Protein AF-A0A7C1L258-F1 (afdb_monomer)

Structure (mmCIF, N/CA/C/O backbone):
data_AF-A0A7C1L258-F1
#
_entry.id   AF-A0A7C1L258-F1
#
loop_
_atom_site.group_PDB
_atom_site.id
_atom_site.type_symbol
_atom_site.label_atom_id
_atom_site.label_alt_id
_atom_site.label_comp_id
_atom_site.label_asym_id
_atom_site.label_entity_id
_atom_site.label_seq_id
_atom_site.pdbx_PDB_ins_code
_atom_site.Cartn_x
_atom_site.Cartn_y
_atom_site.Cartn_z
_atom_site.occupancy
_atom_site.B_iso_or_equiv
_atom_site.auth_seq_id
_atom_site.auth_comp_id
_atom_site.auth_asym_id
_atom_site.auth_atom_id
_atom_site.pdbx_PDB_model_num
ATOM 1 N N . MET A 1 1 ? -8.689 -46.787 -20.809 1.00 46.06 1 MET A N 1
ATOM 2 C CA . MET A 1 1 ? -7.549 -46.456 -21.701 1.00 46.06 1 MET A CA 1
ATOM 3 C C . MET A 1 1 ? -7.614 -45.039 -22.292 1.00 46.06 1 MET A C 1
ATOM 5 O O . MET A 1 1 ? -6.594 -44.368 -22.291 1.00 46.06 1 MET A O 1
ATOM 9 N N . LYS A 1 2 ? -8.788 -44.525 -22.704 1.00 38.06 2 LYS A N 1
ATOM 10 C CA . LYS A 1 2 ? -8.941 -43.165 -23.278 1.00 38.06 2 LYS A CA 1
ATOM 11 C C . LYS A 1 2 ? -8.759 -41.986 -22.294 1.00 38.06 2 LYS A C 1
ATOM 13 O O . LYS A 1 2 ? -8.433 -40.892 -22.727 1.00 38.06 2 LYS A O 1
ATOM 18 N N . PHE A 1 3 ? -8.870 -42.212 -20.981 1.00 34.81 3 PHE A N 1
ATOM 19 C CA . PHE A 1 3 ? -8.670 -41.169 -19.955 1.00 34.81 3 PHE A CA 1
ATOM 20 C C . PHE A 1 3 ? -7.189 -40.863 -19.637 1.00 34.81 3 PHE A C 1
ATOM 22 O O . PHE A 1 3 ? -6.871 -39.760 -19.207 1.00 34.81 3 PHE A O 1
ATOM 29 N N . LYS A 1 4 ? -6.267 -41.811 -19.880 1.00 32.50 4 LYS A N 1
ATOM 30 C CA . LYS A 1 4 ? -4.819 -41.610 -19.654 1.00 32.50 4 LYS A CA 1
ATOM 31 C C . LYS A 1 4 ? -4.150 -40.815 -20.782 1.00 32.50 4 LYS A C 1
ATOM 33 O O . LYS A 1 4 ? -3.246 -40.036 -20.507 1.00 32.50 4 LYS A O 1
ATOM 38 N N . LEU A 1 5 ? -4.622 -40.956 -22.025 1.00 39.84 5 LEU A N 1
ATOM 39 C CA . LEU A 1 5 ? -4.104 -40.189 -23.165 1.00 39.84 5 LEU A CA 1
ATOM 40 C C . LEU A 1 5 ? -4.476 -38.699 -23.097 1.00 39.84 5 LEU A C 1
ATOM 42 O O . LEU A 1 5 ? -3.644 -37.876 -23.451 1.00 39.84 5 LEU A O 1
ATOM 46 N N . PHE A 1 6 ? -5.651 -38.348 -22.558 1.00 42.38 6 PHE A N 1
ATOM 47 C CA . PHE A 1 6 ? -6.095 -36.953 -22.406 1.00 42.38 6 PHE A CA 1
ATOM 48 C C . PHE A 1 6 ? -5.214 -36.145 -21.432 1.00 42.38 6 PHE A C 1
ATOM 50 O O . PHE A 1 6 ? -4.878 -34.991 -21.698 1.00 42.38 6 PHE A O 1
ATOM 57 N N . PHE A 1 7 ? -4.763 -36.769 -20.337 1.00 40.34 7 PHE A N 1
ATOM 58 C CA . PHE A 1 7 ? -3.853 -36.134 -19.376 1.00 40.34 7 PHE A CA 1
ATOM 59 C C . PHE A 1 7 ? -2.422 -35.997 -19.904 1.00 40.34 7 PHE A C 1
ATOM 61 O O . PHE A 1 7 ? -1.782 -34.989 -19.623 1.00 40.34 7 PHE A O 1
ATOM 68 N N . ILE A 1 8 ? -1.939 -36.956 -20.702 1.00 46.53 8 ILE A N 1
ATOM 69 C CA . ILE A 1 8 ? -0.610 -36.886 -21.331 1.00 46.53 8 ILE A CA 1
ATOM 70 C C . ILE A 1 8 ? -0.582 -35.804 -22.419 1.00 46.53 8 ILE A C 1
ATOM 72 O O . ILE A 1 8 ? 0.394 -35.069 -22.511 1.00 46.53 8 ILE A O 1
ATOM 76 N N . SER A 1 9 ? -1.667 -35.627 -23.182 1.00 41.34 9 SER A N 1
ATOM 77 C CA . SER A 1 9 ? -1.779 -34.527 -24.146 1.00 41.34 9 SER A CA 1
ATOM 78 C C . SER A 1 9 ? -1.894 -33.155 -23.479 1.00 41.34 9 SER A C 1
ATOM 80 O O . SER A 1 9 ? -1.299 -32.214 -23.981 1.00 41.34 9 SER A O 1
ATOM 82 N N . ILE A 1 10 ? -2.577 -33.026 -22.332 1.00 49.94 10 ILE A N 1
ATOM 83 C CA . ILE A 1 10 ? -2.625 -31.765 -21.565 1.00 49.94 10 ILE A CA 1
ATOM 84 C C . ILE A 1 10 ? -1.262 -31.450 -20.940 1.00 49.94 10 ILE A C 1
ATOM 86 O O . ILE A 1 10 ? -0.841 -30.300 -20.963 1.00 49.94 10 ILE A O 1
ATOM 90 N N . TRP A 1 11 ? -0.547 -32.461 -20.436 1.00 43.47 11 TRP A N 1
ATOM 91 C CA . TRP A 1 11 ? 0.810 -32.291 -19.917 1.00 43.47 11 TRP A CA 1
ATOM 92 C C . TRP A 1 11 ? 1.813 -31.929 -21.008 1.00 43.47 11 TRP A C 1
ATOM 94 O O . TRP A 1 11 ? 2.605 -31.022 -20.799 1.00 43.47 11 TRP A O 1
ATOM 104 N N . LEU A 1 12 ? 1.759 -32.569 -22.180 1.00 45.12 12 LEU A N 1
ATOM 105 C CA . LEU A 1 12 ? 2.610 -32.207 -23.316 1.00 45.12 12 LEU A CA 1
ATOM 106 C C . LEU A 1 12 ? 2.273 -30.810 -23.842 1.00 45.12 12 LEU A C 1
ATOM 108 O O . LEU A 1 12 ? 3.198 -30.059 -24.115 1.00 45.12 12 LEU A O 1
ATOM 112 N N . PHE A 1 13 ? 0.989 -30.428 -23.890 1.00 45.50 13 PHE A N 1
ATOM 113 C CA . PHE A 1 13 ? 0.562 -29.088 -24.304 1.00 45.50 13 PHE A CA 1
ATOM 114 C C . PHE A 1 13 ? 0.980 -28.009 -23.293 1.00 45.50 13 PHE A C 1
ATOM 116 O O . PHE A 1 13 ? 1.455 -26.955 -23.704 1.00 45.50 13 PHE A O 1
ATOM 123 N N . LEU A 1 14 ? 0.885 -28.287 -21.984 1.00 42.69 14 LEU A N 1
ATOM 124 C CA . LEU A 1 14 ? 1.372 -27.414 -20.908 1.00 42.69 14 LEU A CA 1
ATOM 125 C C . LEU A 1 14 ? 2.901 -27.332 -20.882 1.00 42.69 14 LEU A C 1
ATOM 127 O O . LEU A 1 14 ? 3.429 -26.245 -20.696 1.00 42.69 14 LEU A O 1
ATOM 131 N N . TYR A 1 15 ? 3.617 -28.430 -21.132 1.00 40.31 15 TYR A N 1
ATOM 132 C CA . TYR A 1 15 ? 5.080 -28.436 -21.208 1.00 40.31 15 TYR A CA 1
ATOM 133 C C . TYR A 1 15 ? 5.577 -27.655 -22.433 1.00 40.31 15 TYR A C 1
ATOM 135 O O . TYR A 1 15 ? 6.513 -26.867 -22.328 1.00 40.31 15 TYR A O 1
ATOM 143 N N . SER A 1 16 ? 4.889 -27.765 -23.576 1.00 41.19 16 SER A N 1
ATOM 144 C CA . SER A 1 16 ? 5.166 -26.925 -24.746 1.00 41.19 16 SER A CA 1
ATOM 145 C C . SER A 1 16 ? 4.728 -25.464 -24.572 1.00 41.19 16 SER A C 1
ATOM 147 O O . SER A 1 16 ? 5.337 -24.591 -25.178 1.00 41.19 16 SER A O 1
ATOM 149 N N . PHE A 1 17 ? 3.739 -25.159 -23.718 1.00 39.25 17 PHE A N 1
ATOM 150 C CA . PHE A 1 17 ? 3.355 -23.773 -23.398 1.00 39.25 17 PHE A CA 1
ATOM 151 C C . PHE A 1 17 ? 4.316 -23.110 -22.401 1.00 39.25 17 PHE A C 1
ATOM 153 O O . PHE A 1 17 ? 4.669 -21.948 -22.580 1.00 39.25 17 PHE A O 1
ATOM 160 N N . VAL A 1 18 ? 4.792 -23.860 -21.403 1.00 42.44 18 VAL A N 1
ATOM 161 C CA . VAL A 1 18 ? 5.857 -23.435 -20.476 1.00 42.44 18 VAL A CA 1
ATOM 162 C C . VAL A 1 18 ? 7.192 -23.273 -21.217 1.00 42.44 18 VAL A C 1
ATOM 164 O O . VAL A 1 18 ? 7.993 -22.417 -20.871 1.00 42.44 18 VAL A O 1
ATOM 167 N N . SER A 1 19 ? 7.405 -24.022 -22.302 1.00 41.22 19 SER A N 1
ATOM 168 C CA . SER A 1 19 ? 8.556 -23.854 -23.197 1.00 41.22 19 SER A CA 1
ATOM 169 C C . SER A 1 19 ? 8.413 -22.699 -24.203 1.00 41.22 19 SER A C 1
ATOM 171 O O . SER A 1 19 ? 9.428 -22.261 -24.741 1.00 41.22 19 SER A O 1
ATOM 173 N N . ALA A 1 20 ? 7.197 -22.221 -24.500 1.00 41.25 20 ALA A N 1
ATOM 174 C CA . ALA A 1 20 ? 6.961 -21.156 -25.487 1.00 41.25 20 ALA A CA 1
ATOM 175 C C . ALA A 1 20 ? 7.068 -19.741 -24.889 1.00 41.25 20 ALA A C 1
ATOM 177 O O . ALA A 1 20 ? 7.338 -18.782 -25.609 1.00 41.25 20 ALA A O 1
ATOM 178 N N . TYR A 1 21 ? 6.915 -19.622 -23.570 1.00 45.25 21 TYR A N 1
ATOM 179 C CA . TYR A 1 21 ? 7.272 -18.442 -22.792 1.00 45.25 21 TYR A CA 1
ATOM 180 C C . TYR A 1 21 ? 8.246 -18.902 -21.716 1.00 45.25 21 TYR A C 1
ATOM 182 O O . TYR A 1 21 ? 7.823 -19.279 -20.626 1.00 45.25 21 TYR A O 1
ATOM 190 N N . GLY A 1 22 ? 9.539 -18.933 -22.056 1.00 50.50 22 GLY A N 1
ATOM 191 C CA . GLY A 1 22 ? 10.592 -19.214 -21.082 1.00 50.50 22 GLY A CA 1
ATOM 192 C C . GLY A 1 22 ? 10.400 -18.363 -19.827 1.00 50.50 22 GLY A C 1
ATOM 193 O O . GLY A 1 22 ? 9.859 -17.255 -19.907 1.00 50.50 22 GLY A O 1
ATOM 194 N N . GLU A 1 23 ? 10.801 -18.898 -18.671 1.00 61.12 23 GLU A N 1
ATOM 195 C CA . GLU A 1 23 ? 10.845 -18.129 -17.426 1.00 61.12 23 GLU A CA 1
ATOM 196 C C . GLU A 1 23 ? 11.423 -16.741 -17.718 1.00 61.12 23 GLU A C 1
ATOM 198 O O . GLU A 1 23 ? 12.414 -16.617 -18.446 1.00 61.12 23 GLU A O 1
ATOM 203 N N . LEU A 1 24 ? 10.762 -15.687 -17.222 1.00 66.12 24 LEU A N 1
ATOM 204 C CA . LEU A 1 24 ? 11.285 -14.335 -17.388 1.00 66.12 24 LEU A CA 1
ATOM 205 C C . LEU A 1 24 ? 12.737 -14.348 -16.893 1.00 66.12 24 LEU A C 1
ATOM 207 O O . LEU A 1 24 ? 12.957 -14.816 -15.774 1.00 66.12 24 LEU A O 1
ATOM 211 N N . PRO A 1 25 ? 13.711 -13.865 -17.687 1.00 83.94 25 PRO A N 1
ATOM 212 C CA . PRO A 1 25 ? 15.126 -13.918 -17.335 1.00 83.94 25 PRO A CA 1
ATOM 213 C C . PRO A 1 25 ? 15.415 -12.862 -16.264 1.00 83.94 25 PRO A C 1
ATOM 215 O O . PRO A 1 25 ? 16.001 -11.818 -16.536 1.00 83.94 25 PRO A O 1
ATOM 218 N N . ILE A 1 26 ? 14.894 -13.088 -15.060 1.00 89.12 26 ILE A N 1
ATOM 219 C CA . ILE A 1 26 ? 14.994 -12.214 -13.900 1.00 89.12 26 ILE A CA 1
ATOM 220 C C . ILE A 1 26 ? 15.784 -12.977 -12.847 1.00 89.12 26 ILE A C 1
ATOM 222 O O . ILE A 1 26 ? 15.263 -13.876 -12.191 1.00 89.12 26 ILE A O 1
ATOM 226 N N . ASN A 1 27 ? 17.035 -12.577 -12.665 1.00 90.06 27 ASN A N 1
ATOM 227 C CA . ASN A 1 27 ? 17.934 -13.189 -11.692 1.00 90.06 27 ASN A CA 1
ATOM 228 C C . ASN A 1 27 ? 17.839 -12.496 -10.332 1.00 90.06 27 ASN A C 1
ATOM 230 O O . ASN A 1 27 ? 18.025 -13.130 -9.296 1.00 90.06 27 ASN A O 1
ATOM 234 N N . LYS A 1 28 ? 17.542 -11.189 -10.330 1.00 95.62 28 LYS A N 1
ATOM 235 C CA . LYS A 1 28 ? 17.549 -10.363 -9.121 1.00 95.62 28 LYS A CA 1
ATOM 236 C C . LYS A 1 28 ? 16.453 -9.305 -9.115 1.00 95.62 28 LYS A C 1
ATOM 238 O O . LYS A 1 28 ? 15.995 -8.830 -10.155 1.00 95.62 28 LYS A O 1
ATOM 243 N N . ILE A 1 29 ? 16.051 -8.919 -7.912 1.00 98.25 29 ILE A N 1
ATOM 244 C CA . ILE A 1 29 ? 15.054 -7.887 -7.647 1.00 98.25 29 ILE A CA 1
ATOM 245 C C . ILE A 1 29 ? 15.753 -6.655 -7.079 1.00 98.25 29 ILE A C 1
ATOM 247 O O . ILE A 1 29 ? 16.487 -6.741 -6.095 1.00 98.25 29 ILE A O 1
ATOM 251 N N . ILE A 1 30 ? 15.497 -5.492 -7.664 1.00 98.56 30 ILE A N 1
ATOM 252 C CA . ILE A 1 30 ? 16.071 -4.220 -7.234 1.00 98.56 30 ILE A CA 1
ATOM 253 C C . ILE A 1 30 ? 14.945 -3.293 -6.788 1.00 98.56 30 ILE A C 1
ATOM 255 O O . ILE A 1 30 ? 14.150 -2.814 -7.593 1.00 98.56 30 ILE A O 1
ATOM 259 N N . ILE A 1 31 ? 14.893 -3.000 -5.495 1.00 98.50 31 ILE A N 1
ATOM 260 C CA . ILE A 1 31 ? 14.052 -1.926 -4.971 1.00 98.50 31 ILE A CA 1
ATOM 261 C C . ILE A 1 31 ? 14.844 -0.625 -5.093 1.00 98.50 31 ILE A C 1
ATOM 263 O O . ILE A 1 31 ? 15.886 -0.479 -4.458 1.00 98.50 31 ILE A O 1
ATOM 267 N N . TRP A 1 32 ? 14.383 0.307 -5.926 1.00 98.50 32 TRP A N 1
ATOM 268 C CA . TRP A 1 32 ? 15.066 1.579 -6.170 1.00 98.50 32 TRP A CA 1
ATOM 269 C C . TRP A 1 32 ? 14.303 2.745 -5.543 1.00 98.50 32 TRP A C 1
ATOM 271 O O . TRP A 1 32 ? 13.166 3.026 -5.929 1.00 98.50 32 TRP A O 1
ATOM 281 N N . GLY A 1 33 ? 14.928 3.459 -4.610 1.00 96.88 33 GLY A N 1
ATOM 282 C CA . GLY A 1 33 ? 14.413 4.708 -4.057 1.00 96.88 33 GLY A CA 1
ATOM 283 C C . GLY A 1 33 ? 14.580 4.825 -2.545 1.00 96.88 33 GLY A C 1
ATOM 284 O O . GLY A 1 33 ? 15.381 4.127 -1.933 1.00 96.88 33 GLY A O 1
ATOM 285 N N . TYR A 1 34 ? 13.779 5.700 -1.931 1.00 93.56 34 TYR A N 1
ATOM 286 C CA . TYR A 1 34 ? 13.875 6.113 -0.522 1.00 93.56 34 TYR A CA 1
ATOM 287 C C . TYR A 1 34 ? 14.262 4.999 0.454 1.00 93.56 34 TYR A C 1
ATOM 289 O O . TYR A 1 34 ? 13.490 4.056 0.603 1.00 93.56 34 TYR A O 1
ATOM 297 N N . LYS A 1 35 ? 15.378 5.149 1.179 1.00 92.38 35 LYS A N 1
ATOM 298 C CA . LYS A 1 35 ? 15.779 4.258 2.286 1.00 92.38 35 LYS A CA 1
ATOM 299 C C . LYS A 1 35 ? 14.855 4.401 3.485 1.00 92.38 35 LYS A C 1
ATOM 301 O O . LYS A 1 35 ? 14.196 5.432 3.647 1.00 92.38 35 LYS A O 1
ATOM 306 N N . LEU A 1 36 ? 14.811 3.383 4.339 1.00 88.00 36 LEU A N 1
ATOM 307 C CA . LEU A 1 36 ? 13.923 3.353 5.499 1.00 88.00 36 LEU A CA 1
ATOM 308 C C . LEU A 1 36 ? 14.012 4.647 6.333 1.00 88.00 36 LEU A C 1
ATOM 310 O O . LEU A 1 36 ? 15.096 5.157 6.601 1.00 88.00 36 LEU A O 1
ATOM 314 N N . HIS A 1 37 ? 12.852 5.185 6.714 1.00 83.94 37 HIS A N 1
ATOM 315 C CA . HIS A 1 37 ? 12.674 6.440 7.463 1.00 83.94 37 HIS A CA 1
ATOM 316 C C . HIS A 1 37 ? 13.021 7.746 6.728 1.00 83.94 37 HIS A C 1
ATOM 318 O O . HIS A 1 37 ? 12.786 8.816 7.290 1.00 83.94 37 HIS A O 1
ATOM 324 N N . SER A 1 38 ? 13.489 7.701 5.477 1.00 85.00 38 SER A N 1
ATOM 325 C CA . SER A 1 38 ? 13.760 8.919 4.692 1.00 85.00 38 SER A CA 1
ATOM 326 C C . SER A 1 38 ? 12.502 9.550 4.086 1.00 85.00 38 SER A C 1
ATOM 328 O O . SER A 1 38 ? 12.475 10.752 3.842 1.00 85.00 38 SER A O 1
ATOM 330 N N . HIS A 1 39 ? 11.447 8.761 3.855 1.00 86.06 39 HIS A N 1
ATOM 331 C CA . HIS A 1 39 ? 10.178 9.218 3.278 1.00 86.06 39 HIS A CA 1
ATOM 332 C C . HIS A 1 39 ? 9.036 8.233 3.577 1.00 86.06 39 HIS A C 1
ATOM 334 O O . HIS A 1 39 ? 9.277 7.084 3.944 1.00 86.06 39 HIS A O 1
ATOM 340 N N . THR A 1 40 ? 7.774 8.625 3.384 1.00 81.00 40 THR A N 1
ATOM 341 C CA . THR A 1 40 ? 6.614 7.735 3.606 1.00 81.00 40 THR A CA 1
ATOM 342 C C . THR A 1 40 ? 6.614 6.513 2.682 1.00 81.00 40 THR A C 1
ATOM 344 O O . THR A 1 40 ? 6.235 5.425 3.112 1.00 81.00 40 THR A O 1
ATOM 347 N N . HIS A 1 41 ? 7.108 6.661 1.451 1.00 88.06 41 HIS A N 1
ATOM 348 C CA . HIS A 1 41 ? 7.262 5.551 0.505 1.00 88.06 41 HIS A CA 1
ATOM 349 C C . HIS A 1 41 ? 8.380 4.573 0.893 1.00 88.06 41 HIS A C 1
ATOM 351 O O . HIS A 1 41 ? 8.346 3.425 0.459 1.00 88.06 41 HIS A O 1
ATOM 357 N N . SER A 1 42 ? 9.310 4.954 1.779 1.00 89.12 42 SER A N 1
ATOM 358 C CA . SER A 1 42 ? 10.350 4.025 2.249 1.00 89.12 42 SER A CA 1
ATOM 359 C C . SER A 1 42 ? 9.778 2.796 2.961 1.00 89.12 42 SER A C 1
ATOM 361 O O . SER A 1 42 ? 10.321 1.708 2.825 1.00 89.12 42 SER A O 1
ATOM 363 N N . TYR A 1 43 ? 8.635 2.930 3.644 1.00 87.44 43 TYR A N 1
ATOM 364 C CA . TYR A 1 43 ? 7.940 1.799 4.273 1.00 87.44 43 TYR A CA 1
ATOM 365 C C . TYR A 1 43 ? 7.268 0.870 3.252 1.00 87.44 43 TYR A C 1
ATOM 367 O O . TYR A 1 43 ? 6.981 -0.284 3.560 1.00 87.44 43 TYR A O 1
ATOM 375 N N . ILE A 1 44 ? 6.962 1.376 2.054 1.00 90.19 44 ILE A N 1
ATOM 376 C CA . ILE A 1 44 ? 6.437 0.567 0.948 1.00 90.19 44 ILE A CA 1
ATOM 377 C C . ILE A 1 44 ? 7.597 -0.199 0.305 1.00 90.19 44 ILE A C 1
ATOM 379 O O . ILE A 1 44 ? 7.494 -1.407 0.110 1.00 90.19 44 ILE A O 1
ATOM 383 N N . HIS A 1 45 ? 8.720 0.479 0.050 1.00 93.88 45 HIS A N 1
ATOM 384 C CA . HIS A 1 45 ? 9.952 -0.144 -0.442 1.00 93.88 45 HIS A CA 1
ATOM 385 C C . HIS A 1 45 ? 10.478 -1.227 0.504 1.00 93.88 45 HIS A C 1
ATOM 387 O O . HIS A 1 45 ? 10.794 -2.321 0.048 1.00 93.88 45 HIS A O 1
ATOM 393 N N . GLU A 1 46 ? 10.485 -0.970 1.814 1.00 92.81 46 GLU A N 1
ATOM 394 C CA . GLU A 1 46 ? 10.822 -1.974 2.828 1.00 92.81 46 GLU A CA 1
ATOM 395 C C . GLU A 1 46 ? 9.913 -3.203 2.728 1.00 92.81 46 GLU A C 1
ATOM 397 O O . GLU A 1 46 ? 10.397 -4.333 2.755 1.00 92.81 46 GLU A O 1
ATOM 402 N N . GLY A 1 47 ? 8.601 -2.989 2.579 1.00 90.81 47 GLY A N 1
ATOM 403 C CA . GLY A 1 47 ? 7.628 -4.068 2.418 1.00 90.81 47 GLY A CA 1
ATOM 404 C C . GLY A 1 47 ? 7.952 -4.958 1.219 1.00 90.81 47 GLY A C 1
ATOM 405 O O . GLY A 1 47 ? 8.017 -6.178 1.367 1.00 90.81 47 GLY A O 1
ATOM 406 N N . TYR A 1 48 ? 8.232 -4.362 0.056 1.00 93.50 48 TYR A N 1
ATOM 407 C CA . TYR A 1 48 ? 8.655 -5.116 -1.127 1.00 93.50 48 TYR A CA 1
ATOM 408 C C . TYR A 1 48 ? 9.991 -5.830 -0.915 1.00 93.50 48 TYR A C 1
ATOM 410 O O . TYR A 1 48 ? 10.087 -7.022 -1.197 1.00 93.50 48 TYR A O 1
ATOM 418 N N . TYR A 1 49 ? 10.999 -5.141 -0.375 1.00 95.94 49 TYR A N 1
ATOM 419 C CA . TYR A 1 49 ? 12.313 -5.720 -0.093 1.00 95.94 49 TYR A CA 1
ATOM 420 C C . TYR A 1 49 ? 12.198 -6.974 0.785 1.00 95.94 49 TYR A C 1
ATOM 422 O O . TYR A 1 49 ? 12.730 -8.033 0.448 1.00 95.94 49 TYR A O 1
ATOM 430 N N . ARG A 1 50 ? 11.447 -6.880 1.887 1.00 94.06 50 ARG A N 1
ATOM 431 C CA . ARG A 1 50 ? 11.233 -7.993 2.819 1.00 94.06 50 ARG A CA 1
ATOM 432 C C . ARG A 1 50 ? 10.425 -9.122 2.185 1.00 94.06 50 ARG A C 1
ATOM 434 O O . ARG A 1 50 ? 10.767 -10.285 2.389 1.00 94.06 50 ARG A O 1
ATOM 441 N N . ALA A 1 51 ? 9.398 -8.799 1.399 1.00 90.88 51 ALA A N 1
ATOM 442 C CA . ALA A 1 51 ? 8.586 -9.793 0.705 1.00 90.88 51 ALA A CA 1
ATOM 443 C C . ALA A 1 51 ? 9.411 -10.601 -0.309 1.00 90.88 51 ALA A C 1
ATOM 445 O O . ALA A 1 51 ? 9.400 -11.828 -0.253 1.00 90.88 51 ALA A O 1
ATOM 446 N N . PHE A 1 52 ? 10.179 -9.945 -1.183 1.00 94.75 52 PHE A N 1
ATOM 447 C CA . PHE A 1 52 ? 11.001 -10.641 -2.177 1.00 94.75 52 PHE A CA 1
ATOM 448 C C . PHE A 1 52 ? 12.134 -11.455 -1.541 1.00 94.75 52 PHE A C 1
ATOM 450 O O . PHE A 1 52 ? 12.346 -12.601 -1.938 1.00 94.75 52 PHE A O 1
ATOM 457 N N . LYS A 1 53 ? 12.782 -10.937 -0.486 1.00 95.44 53 LYS A N 1
ATOM 458 C CA . LYS A 1 53 ? 13.736 -11.724 0.317 1.00 95.44 53 LYS A CA 1
ATOM 459 C C . LYS A 1 53 ? 13.089 -12.976 0.909 1.00 95.44 53 LYS A C 1
ATOM 461 O O . LYS A 1 53 ? 13.683 -14.047 0.853 1.00 95.44 53 LYS A O 1
ATOM 466 N N . HIS A 1 54 ? 11.882 -12.859 1.463 1.00 92.25 54 HIS A N 1
ATOM 467 C CA . HIS A 1 54 ? 11.168 -13.996 2.049 1.00 92.25 54 HIS A CA 1
ATOM 468 C C . HIS A 1 54 ? 10.771 -15.052 1.010 1.00 92.25 54 HIS A C 1
ATOM 470 O O . HIS A 1 54 ? 10.781 -16.240 1.314 1.00 92.25 54 HIS A O 1
ATOM 476 N N . LEU A 1 55 ? 10.465 -14.625 -0.217 1.00 89.69 55 LEU A N 1
ATOM 477 C CA . LEU A 1 55 ? 10.184 -15.512 -1.347 1.00 89.69 55 LEU A CA 1
ATOM 478 C C . LEU A 1 55 ? 11.444 -16.184 -1.929 1.00 89.69 55 LEU A C 1
ATOM 480 O O . LEU A 1 55 ? 11.324 -16.990 -2.844 1.00 89.69 55 LEU A O 1
ATOM 484 N N . GLY A 1 56 ? 12.636 -15.880 -1.401 1.00 93.81 56 GLY A N 1
ATOM 485 C CA . GLY A 1 56 ? 13.897 -16.502 -1.810 1.00 93.81 56 GLY A CA 1
ATOM 486 C C . GLY A 1 56 ? 14.614 -15.802 -2.965 1.00 93.81 56 GLY A C 1
ATOM 487 O O . GLY A 1 56 ? 15.608 -16.329 -3.455 1.00 93.81 56 GLY A O 1
ATOM 488 N N . TYR A 1 57 ? 14.159 -14.620 -3.391 1.00 94.06 57 TYR A N 1
ATOM 489 C CA . TYR A 1 57 ? 14.819 -13.883 -4.467 1.00 94.06 57 TYR A CA 1
ATOM 490 C C . TYR A 1 57 ? 16.078 -13.161 -3.985 1.00 94.06 57 TYR A C 1
ATOM 492 O O . TYR A 1 57 ? 16.095 -12.511 -2.927 1.00 94.06 57 TYR A O 1
ATOM 500 N N . GLU A 1 58 ? 17.111 -13.165 -4.826 1.00 97.12 58 GLU A N 1
ATOM 501 C CA . GLU A 1 58 ? 18.240 -12.257 -4.677 1.00 97.12 58 GLU A CA 1
ATOM 502 C C . GLU A 1 58 ? 17.733 -10.815 -4.814 1.00 97.12 58 GLU A C 1
ATOM 504 O O . GLU A 1 58 ? 17.307 -10.379 -5.878 1.00 97.12 58 GLU A O 1
ATOM 509 N N . THR A 1 59 ? 17.694 -10.090 -3.697 1.00 98.12 59 THR A N 1
ATOM 510 C CA . THR A 1 59 ? 17.030 -8.784 -3.613 1.00 98.12 59 THR A CA 1
ATOM 511 C C . THR A 1 59 ? 17.972 -7.731 -3.045 1.00 98.12 59 THR A C 1
ATOM 513 O O . THR A 1 59 ? 18.623 -7.969 -2.022 1.00 98.12 59 THR A O 1
ATOM 516 N N . TYR A 1 60 ? 17.985 -6.552 -3.655 1.00 98.44 60 TYR A N 1
ATOM 517 C CA . TYR A 1 60 ? 18.760 -5.394 -3.223 1.00 98.44 60 TYR A CA 1
ATOM 518 C C . TYR A 1 60 ? 17.865 -4.166 -3.072 1.00 98.44 60 TYR A C 1
ATOM 520 O O . TYR A 1 60 ? 16.796 -4.085 -3.676 1.00 98.44 60 TYR A O 1
ATOM 528 N N . TRP A 1 61 ? 18.303 -3.205 -2.259 1.00 98.06 61 TRP A N 1
ATOM 529 C CA . TRP A 1 61 ? 17.613 -1.932 -2.077 1.00 98.06 61 TRP A CA 1
ATOM 530 C C . TRP A 1 61 ? 18.607 -0.790 -2.229 1.00 98.06 61 TRP A C 1
ATOM 532 O O . TRP A 1 61 ? 19.425 -0.564 -1.334 1.00 98.06 61 TRP A O 1
ATOM 542 N N . PHE A 1 62 ? 18.521 -0.076 -3.348 1.00 98.19 62 PHE A N 1
ATOM 543 C CA . PHE A 1 62 ? 19.427 1.009 -3.716 1.00 98.19 62 PHE A CA 1
ATOM 544 C C . PHE A 1 62 ? 18.704 2.353 -3.865 1.00 98.19 62 PHE A C 1
ATOM 546 O O . PHE A 1 62 ? 17.484 2.394 -4.015 1.00 98.19 62 PHE A O 1
ATOM 553 N N . ASP A 1 63 ? 19.451 3.450 -3.813 1.00 96.56 63 ASP A N 1
ATOM 554 C CA . ASP A 1 63 ? 19.031 4.789 -4.219 1.00 96.56 63 ASP A CA 1
ATOM 555 C C . ASP A 1 63 ? 20.153 5.524 -4.979 1.00 96.56 63 ASP A C 1
ATOM 557 O O . ASP A 1 63 ? 21.202 4.954 -5.274 1.00 96.56 63 ASP A O 1
ATOM 561 N N . GLU A 1 64 ? 19.921 6.793 -5.326 1.00 94.94 64 GLU A N 1
ATOM 562 C CA . GLU A 1 64 ? 20.865 7.615 -6.098 1.00 94.94 64 GLU A CA 1
ATOM 563 C C . GLU A 1 64 ? 22.205 7.904 -5.392 1.00 94.94 64 GLU A C 1
ATOM 565 O O . GLU A 1 64 ? 23.136 8.373 -6.042 1.00 94.94 64 GLU A O 1
ATOM 570 N N . ASN A 1 65 ? 22.309 7.652 -4.084 1.00 95.19 65 ASN A N 1
ATOM 571 C CA . ASN A 1 65 ? 23.493 7.948 -3.276 1.00 95.19 65 ASN A CA 1
ATOM 572 C C . ASN A 1 65 ? 24.376 6.716 -3.031 1.00 95.19 65 ASN A C 1
ATOM 574 O O . ASN A 1 65 ? 25.478 6.855 -2.493 1.00 95.19 65 ASN A O 1
ATOM 578 N N . ASP A 1 66 ? 23.913 5.516 -3.389 1.00 95.94 66 ASP A N 1
ATOM 579 C CA . ASP A 1 66 ? 24.725 4.310 -3.273 1.00 95.94 66 ASP A CA 1
ATOM 580 C C . ASP A 1 66 ? 25.871 4.321 -4.300 1.00 95.94 66 ASP A C 1
ATOM 582 O O . ASP A 1 66 ? 25.707 4.699 -5.461 1.00 95.94 66 ASP A O 1
ATOM 586 N N . LYS A 1 67 ? 27.055 3.863 -3.879 1.00 93.88 67 LYS A N 1
ATOM 587 C CA . LYS A 1 67 ? 28.196 3.647 -4.779 1.00 93.88 67 LYS A CA 1
ATOM 588 C C . LYS A 1 67 ? 28.068 2.268 -5.414 1.00 93.88 67 LYS A C 1
ATOM 590 O O . LYS A 1 67 ? 28.249 1.260 -4.736 1.00 93.88 67 LYS A O 1
ATOM 595 N N . LEU A 1 68 ? 27.730 2.244 -6.698 1.00 94.12 68 LEU A N 1
ATOM 596 C CA . LEU A 1 68 ? 27.342 1.033 -7.432 1.00 94.12 68 LEU A CA 1
ATOM 597 C C . LEU A 1 68 ? 28.402 0.589 -8.452 1.00 94.12 68 LEU A C 1
ATOM 599 O O . LEU A 1 68 ? 28.099 -0.184 -9.362 1.00 94.12 68 LEU A O 1
ATOM 603 N N . ASP A 1 69 ? 29.636 1.081 -8.317 1.00 91.12 69 ASP A N 1
ATOM 604 C CA . ASP A 1 69 ? 30.740 0.751 -9.217 1.00 91.12 69 ASP A CA 1
ATOM 605 C C . ASP A 1 69 ? 30.965 -0.768 -9.256 1.00 91.12 69 ASP A C 1
ATOM 607 O O . ASP A 1 69 ? 31.226 -1.408 -8.237 1.00 91.12 69 ASP A O 1
ATOM 611 N N . GLY A 1 70 ? 30.834 -1.354 -10.448 1.00 91.94 70 GLY A N 1
ATOM 612 C CA . GLY A 1 70 ? 31.001 -2.793 -10.669 1.00 91.94 70 GLY A CA 1
ATOM 613 C C . GLY A 1 70 ? 29.792 -3.665 -10.307 1.00 91.94 70 GLY A C 1
ATOM 614 O O . GLY A 1 70 ? 29.871 -4.879 -10.483 1.00 91.94 70 GLY A O 1
ATOM 615 N N . PHE A 1 71 ? 28.672 -3.097 -9.845 1.00 96.69 71 PHE A N 1
ATOM 616 C CA . PHE A 1 71 ? 27.454 -3.881 -9.636 1.00 96.69 71 PHE A CA 1
ATOM 617 C C . PHE A 1 71 ? 26.798 -4.237 -10.978 1.00 96.69 71 PHE A C 1
ATOM 619 O O . PHE A 1 71 ? 26.470 -3.362 -11.783 1.00 96.69 71 PHE A O 1
ATOM 626 N N . ASP A 1 72 ? 26.561 -5.528 -11.211 1.00 96.19 72 ASP A N 1
ATOM 627 C CA . ASP A 1 72 ? 25.885 -5.991 -12.418 1.00 96.19 72 ASP A CA 1
ATOM 628 C C . ASP A 1 72 ? 24.358 -5.929 -12.269 1.00 96.19 72 ASP A C 1
ATOM 630 O O . ASP A 1 72 ? 23.740 -6.737 -11.572 1.00 96.19 72 ASP A O 1
ATOM 634 N N . PHE A 1 73 ? 23.744 -4.983 -12.976 1.00 96.62 73 PHE A N 1
ATOM 635 C CA . PHE A 1 73 ? 22.292 -4.829 -13.056 1.00 96.62 73 PHE A CA 1
ATOM 636 C C . PHE A 1 73 ? 21.627 -5.695 -14.128 1.00 96.62 73 PHE A C 1
ATOM 638 O O . PHE A 1 73 ? 20.416 -5.572 -14.293 1.00 96.62 73 PHE A O 1
ATOM 645 N N . SER A 1 74 ? 22.356 -6.534 -14.868 1.00 95.44 74 SER A N 1
ATOM 646 C CA . SER A 1 74 ? 21.763 -7.380 -15.907 1.00 95.44 74 SER A CA 1
ATOM 647 C C . SER A 1 74 ? 20.613 -8.240 -15.371 1.00 95.44 74 SER A C 1
ATOM 649 O O . SER A 1 74 ? 20.623 -8.653 -14.204 1.00 95.44 74 SER A O 1
ATOM 651 N N . GLN A 1 75 ? 19.603 -8.479 -16.218 1.00 95.38 75 GLN A N 1
ATOM 652 C CA . GLN A 1 75 ? 18.505 -9.413 -15.928 1.00 95.38 75 GLN A CA 1
ATOM 653 C C . GLN A 1 75 ? 17.818 -9.138 -14.579 1.00 95.38 75 GLN A C 1
ATOM 655 O O . GLN A 1 75 ? 17.537 -10.043 -13.793 1.00 95.38 75 GLN A O 1
ATOM 660 N N . SER A 1 76 ? 17.588 -7.859 -14.277 1.00 97.56 76 SER A N 1
ATOM 661 C CA . SER A 1 76 ? 16.982 -7.415 -13.018 1.00 97.56 76 SER A CA 1
ATOM 662 C C . SER A 1 76 ? 15.529 -6.982 -13.202 1.00 97.56 76 SER A C 1
ATOM 664 O O . SER A 1 76 ? 15.173 -6.384 -14.219 1.00 97.56 76 SER A O 1
ATOM 666 N N . LEU A 1 77 ? 14.704 -7.194 -12.175 1.00 98.06 77 LEU A N 1
ATOM 667 C CA . LEU A 1 77 ? 13.406 -6.534 -12.031 1.00 98.06 77 LEU A CA 1
ATOM 668 C C . LEU A 1 77 ? 13.534 -5.354 -11.068 1.00 98.06 77 LEU A C 1
ATOM 670 O O . LEU A 1 77 ? 13.781 -5.543 -9.879 1.00 98.06 77 LEU A O 1
ATOM 674 N N . PHE A 1 78 ? 13.317 -4.143 -11.565 1.00 98.50 78 PHE A N 1
ATOM 675 C CA . PHE A 1 78 ? 13.295 -2.928 -10.763 1.00 98.50 78 PHE A CA 1
ATOM 676 C C . PHE A 1 78 ? 11.888 -2.609 -10.268 1.00 98.50 78 PHE A C 1
ATOM 678 O O . PHE A 1 78 ? 10.917 -2.729 -11.014 1.00 98.50 78 PHE A O 1
ATOM 685 N N . LEU A 1 79 ? 11.785 -2.115 -9.037 1.00 98.12 79 LEU A N 1
ATOM 686 C CA . LEU A 1 79 ? 10.557 -1.556 -8.483 1.00 98.12 79 LEU A CA 1
ATOM 687 C C . LEU A 1 79 ? 10.857 -0.189 -7.862 1.00 98.12 79 LEU A C 1
ATOM 689 O O . LEU A 1 79 ? 11.748 -0.076 -7.021 1.00 98.12 79 LEU A O 1
ATOM 693 N N . THR A 1 80 ? 10.153 0.853 -8.306 1.00 97.81 80 THR A N 1
ATOM 694 C CA . THR A 1 80 ? 10.428 2.241 -7.892 1.00 97.81 80 THR A CA 1
ATOM 695 C C . THR A 1 80 ? 9.176 3.116 -7.895 1.00 97.81 80 THR A C 1
ATOM 697 O O . THR A 1 80 ? 8.121 2.719 -8.398 1.00 97.81 80 THR A O 1
ATOM 700 N N . GLU A 1 81 ? 9.305 4.322 -7.344 1.00 96.06 81 GLU A N 1
ATOM 701 C CA . GLU A 1 81 ? 8.280 5.359 -7.324 1.00 96.06 81 GLU A CA 1
ATOM 702 C C . GLU A 1 81 ? 8.793 6.647 -7.986 1.00 96.06 81 GLU A C 1
ATOM 704 O O . GLU A 1 81 ? 9.972 6.988 -7.889 1.00 96.06 81 GLU A O 1
ATOM 709 N N . GLY A 1 82 ? 7.905 7.355 -8.689 1.00 95.62 82 GLY A N 1
ATOM 710 C CA . GLY A 1 82 ? 8.251 8.483 -9.556 1.00 95.62 82 GLY A CA 1
ATOM 711 C C . GLY A 1 82 ? 8.997 9.645 -8.894 1.00 95.62 82 GLY A C 1
ATOM 712 O O . GLY A 1 82 ? 9.734 10.337 -9.591 1.00 95.62 82 GLY A O 1
ATOM 713 N N . ASN A 1 83 ? 8.867 9.859 -7.581 1.00 94.06 83 ASN A N 1
ATOM 714 C CA . ASN A 1 83 ? 9.580 10.926 -6.872 1.00 94.06 83 ASN A CA 1
ATOM 715 C C . ASN A 1 83 ? 10.993 10.520 -6.414 1.00 94.06 83 ASN A C 1
ATOM 717 O O . ASN A 1 83 ? 11.748 11.376 -5.953 1.00 94.06 83 ASN A O 1
ATOM 721 N N . CYS A 1 84 ? 11.376 9.247 -6.544 1.00 94.81 84 CYS A N 1
ATOM 722 C CA . CYS A 1 84 ? 12.695 8.740 -6.146 1.00 94.81 84 CYS A CA 1
ATOM 723 C C . CYS A 1 84 ? 13.356 7.857 -7.208 1.00 94.81 84 CYS A C 1
ATOM 725 O O . CYS A 1 84 ? 14.147 6.973 -6.886 1.00 94.81 84 CYS A O 1
ATOM 727 N N . ASP A 1 85 ? 13.045 8.097 -8.476 1.00 96.81 85 ASP A N 1
ATOM 728 C CA . ASP A 1 85 ? 13.548 7.301 -9.591 1.00 96.81 85 ASP A CA 1
ATOM 729 C C . ASP A 1 85 ? 14.815 7.892 -10.244 1.00 96.81 85 ASP A C 1
ATOM 731 O O . ASP A 1 85 ? 15.223 7.477 -11.334 1.00 96.81 85 ASP A O 1
ATOM 735 N N . ARG A 1 86 ? 15.438 8.904 -9.624 1.00 96.25 86 ARG A N 1
ATOM 736 C CA . ARG A 1 86 ? 16.680 9.498 -10.133 1.00 96.25 86 ARG A CA 1
ATOM 737 C C . ARG A 1 86 ? 17.821 8.482 -10.038 1.00 96.25 86 ARG A C 1
ATOM 739 O O . ARG A 1 86 ? 17.881 7.698 -9.098 1.00 96.25 86 ARG A O 1
ATOM 746 N N . GLY A 1 87 ? 18.691 8.473 -11.049 1.00 94.81 87 GLY A N 1
ATOM 747 C CA . GLY A 1 87 ? 19.861 7.591 -11.110 1.00 94.81 87 GLY A CA 1
ATOM 748 C C . GLY A 1 87 ? 19.560 6.122 -11.424 1.00 94.81 87 GLY A C 1
ATOM 749 O O . GLY A 1 87 ? 20.502 5.359 -11.604 1.00 94.81 87 GLY A O 1
ATOM 750 N N . ILE A 1 88 ? 18.284 5.723 -11.529 1.00 97.31 88 ILE A N 1
ATOM 751 C CA . ILE A 1 88 ? 17.920 4.334 -11.821 1.00 97.31 88 ILE A CA 1
ATOM 752 C C . ILE A 1 88 ? 18.521 3.878 -13.165 1.00 97.31 88 ILE A C 1
ATOM 754 O O . ILE A 1 88 ? 18.333 4.565 -14.178 1.00 97.31 88 ILE A O 1
ATOM 758 N N . PRO A 1 89 ? 19.220 2.729 -13.218 1.00 96.31 89 PRO A N 1
ATOM 759 C CA . PRO A 1 89 ? 19.720 2.176 -14.469 1.00 96.31 89 PRO A CA 1
ATOM 760 C C . PRO A 1 89 ? 18.567 1.840 -15.416 1.00 96.31 89 PRO A C 1
ATOM 762 O O . PRO A 1 89 ? 17.655 1.103 -15.045 1.00 96.31 89 PRO A O 1
ATOM 765 N N . LEU A 1 90 ? 18.619 2.349 -16.648 1.00 97.38 90 LEU A N 1
ATOM 766 C CA . LEU A 1 90 ? 17.652 2.053 -17.709 1.00 97.38 90 LEU A CA 1
ATOM 767 C C . LEU A 1 90 ? 18.303 1.118 -18.728 1.00 97.38 90 LEU A C 1
ATOM 769 O O . LEU A 1 90 ? 19.104 1.558 -19.551 1.00 97.38 90 LEU A O 1
ATOM 773 N N . ARG A 1 91 ? 17.985 -0.173 -18.650 1.00 96.50 91 ARG A N 1
ATOM 774 C CA . ARG A 1 91 ? 18.600 -1.232 -19.447 1.00 96.50 91 ARG A CA 1
ATOM 775 C C . ARG A 1 91 ? 17.550 -2.029 -20.204 1.00 96.50 91 ARG A C 1
ATOM 777 O O . ARG A 1 91 ? 16.432 -2.222 -19.736 1.00 96.50 91 ARG A O 1
ATOM 784 N N . GLU A 1 92 ? 17.935 -2.504 -21.378 1.00 95.88 92 GLU A N 1
ATOM 785 C CA . GLU A 1 92 ? 17.069 -3.285 -22.261 1.00 95.88 92 GLU A CA 1
ATOM 786 C C . GLU A 1 92 ? 17.007 -4.761 -21.873 1.00 95.88 92 GLU A C 1
ATOM 788 O O . GLU A 1 92 ? 16.130 -5.457 -22.339 1.00 95.88 92 GLU A O 1
ATOM 793 N N . ASP A 1 93 ? 17.880 -5.251 -21.004 1.00 95.31 93 ASP A N 1
ATOM 794 C CA . ASP A 1 93 ? 17.827 -6.614 -20.465 1.00 95.31 93 ASP A CA 1
ATOM 795 C C . ASP A 1 93 ? 17.135 -6.685 -19.093 1.00 95.31 93 ASP A C 1
ATOM 797 O O . ASP A 1 93 ? 17.192 -7.717 -18.431 1.00 95.31 93 ASP A O 1
ATOM 801 N N . CYS A 1 94 ? 16.488 -5.598 -18.658 1.00 97.19 94 CYS A N 1
ATOM 802 C CA . CYS A 1 94 ? 15.817 -5.487 -17.364 1.00 97.19 94 CYS A CA 1
ATOM 803 C C . CYS A 1 94 ? 14.330 -5.172 -17.514 1.00 97.19 94 CYS A C 1
ATOM 805 O O . CYS A 1 94 ? 13.889 -4.629 -18.528 1.00 97.19 94 CYS A O 1
ATOM 807 N N . PHE A 1 95 ? 13.575 -5.452 -16.454 1.00 97.56 95 PHE A N 1
ATOM 808 C CA . PHE A 1 95 ? 12.149 -5.156 -16.338 1.00 97.56 95 PHE A CA 1
ATOM 809 C C . PHE A 1 95 ? 11.887 -4.142 -15.223 1.00 97.56 95 PHE A C 1
ATOM 811 O O . PHE A 1 95 ? 12.656 -4.039 -14.271 1.00 97.56 95 PHE A O 1
ATOM 818 N N . TYR A 1 96 ? 10.786 -3.398 -15.321 1.00 97.94 96 TYR A N 1
ATOM 819 C CA . TYR A 1 96 ? 10.494 -2.266 -14.443 1.00 97.94 96 TYR A CA 1
ATOM 820 C C . TYR A 1 96 ? 9.022 -2.233 -14.031 1.00 97.94 96 TYR A C 1
ATOM 822 O O . TYR A 1 96 ? 8.130 -2.114 -14.872 1.00 97.94 96 TYR A O 1
ATOM 830 N N . VAL A 1 97 ? 8.776 -2.252 -12.725 1.00 97.69 97 VAL A N 1
ATOM 831 C CA . VAL A 1 97 ? 7.484 -1.973 -12.098 1.00 97.69 97 VAL A CA 1
ATOM 832 C C . VAL A 1 97 ? 7.513 -0.542 -11.570 1.00 97.69 97 VAL A C 1
ATOM 834 O O . VAL A 1 97 ? 8.212 -0.224 -10.607 1.00 97.69 97 VAL A O 1
ATOM 837 N N . LEU A 1 98 ? 6.767 0.339 -12.227 1.00 97.69 98 LEU A N 1
ATOM 838 C CA . LEU A 1 98 ? 6.871 1.784 -12.051 1.00 97.69 98 LEU A CA 1
ATOM 839 C C . LEU A 1 98 ? 5.633 2.341 -11.346 1.00 97.69 98 LEU A C 1
ATOM 841 O O . LEU A 1 98 ? 4.553 2.395 -11.938 1.00 97.69 98 LEU A O 1
ATOM 845 N N . HIS A 1 99 ? 5.769 2.779 -10.094 1.00 95.81 99 HIS A N 1
ATOM 846 C CA . HIS A 1 99 ? 4.680 3.425 -9.366 1.00 95.81 99 HIS A CA 1
ATOM 847 C C . HIS A 1 99 ? 4.675 4.938 -9.610 1.00 95.81 99 HIS A C 1
ATOM 849 O O . HIS A 1 99 ? 5.578 5.647 -9.175 1.00 95.81 99 HIS A O 1
ATOM 855 N N . ASN A 1 100 ? 3.650 5.450 -10.299 1.00 92.50 100 ASN A N 1
ATOM 856 C CA . ASN A 1 100 ? 3.499 6.885 -10.594 1.00 92.50 100 ASN A CA 1
ATOM 857 C C . ASN A 1 100 ? 4.727 7.538 -11.269 1.00 92.50 100 ASN A C 1
ATOM 859 O O . ASN A 1 100 ? 4.991 8.726 -11.089 1.00 92.50 100 ASN A O 1
ATOM 863 N N . CYS A 1 101 ? 5.479 6.782 -12.074 1.00 94.75 101 CYS A N 1
ATOM 864 C CA . CYS A 1 101 ? 6.579 7.324 -12.870 1.00 94.75 101 CYS A CA 1
ATOM 865 C C . CYS A 1 101 ? 6.047 7.824 -14.222 1.00 94.75 101 CYS A C 1
ATOM 867 O O . CYS A 1 101 ? 5.746 7.025 -15.107 1.00 94.75 101 CYS A O 1
ATOM 869 N N . PHE A 1 102 ? 5.958 9.145 -14.393 1.00 90.00 102 PHE A N 1
ATOM 870 C CA . PHE A 1 102 ? 5.433 9.780 -15.615 1.00 90.00 102 PHE A CA 1
ATOM 871 C C . PHE A 1 102 ? 6.524 10.356 -16.533 1.00 90.00 102 PHE A C 1
ATOM 873 O O . PHE A 1 102 ? 6.230 11.053 -17.503 1.00 90.00 102 PHE A O 1
ATOM 880 N N . SER A 1 103 ? 7.799 10.108 -16.222 1.00 92.44 103 SER A N 1
ATOM 881 C CA . SER A 1 103 ? 8.921 10.626 -17.006 1.00 92.44 103 SER A CA 1
ATOM 882 C C . SER A 1 103 ? 9.053 9.908 -18.351 1.00 92.44 103 SER A C 1
ATOM 884 O O . SER A 1 103 ? 9.070 8.678 -18.409 1.00 92.44 103 SER A O 1
ATOM 886 N N . LYS A 1 104 ? 9.276 10.680 -19.423 1.00 96.00 104 LYS A N 1
ATOM 887 C CA . LYS A 1 104 ? 9.514 10.165 -20.785 1.00 96.00 104 LYS A CA 1
ATOM 888 C C . LYS A 1 104 ? 10.757 9.276 -20.906 1.00 96.00 104 LYS A C 1
ATOM 890 O O . LYS A 1 104 ? 10.921 8.582 -21.906 1.00 96.00 104 LYS A O 1
ATOM 895 N N . LYS A 1 105 ? 11.637 9.255 -19.893 1.00 97.12 105 LYS A N 1
ATOM 896 C CA . LYS A 1 105 ? 12.841 8.404 -19.881 1.00 97.12 105 LYS A CA 1
ATOM 897 C C . LYS A 1 105 ? 12.519 6.906 -20.013 1.00 97.12 105 LYS A C 1
ATOM 899 O O . LYS A 1 105 ? 13.349 6.154 -20.512 1.00 97.12 105 LYS A O 1
ATOM 904 N N . TYR A 1 106 ? 11.308 6.484 -19.639 1.00 97.62 106 TYR A N 1
ATOM 905 C CA . TYR A 1 106 ? 10.858 5.094 -19.762 1.00 97.62 106 TYR A CA 1
ATOM 906 C C . TYR A 1 106 ? 10.168 4.768 -21.092 1.00 97.62 106 TYR A C 1
ATOM 908 O O . TYR A 1 106 ? 9.904 3.597 -21.350 1.00 97.62 106 TYR A O 1
ATOM 916 N N . ASP A 1 107 ? 9.879 5.745 -21.960 1.00 96.62 107 ASP A N 1
ATOM 917 C CA . ASP A 1 107 ? 9.049 5.543 -23.162 1.00 96.62 107 ASP A CA 1
ATOM 918 C C . ASP A 1 107 ? 9.583 4.426 -24.070 1.00 96.62 107 ASP A C 1
ATOM 920 O O . ASP A 1 107 ? 8.819 3.639 -24.636 1.00 96.62 107 ASP A O 1
ATOM 924 N N . ARG A 1 108 ? 10.913 4.340 -24.208 1.00 97.06 108 ARG A N 1
ATOM 925 C CA . ARG A 1 108 ? 11.567 3.289 -24.995 1.00 97.06 108 ARG A CA 1
ATOM 926 C C . ARG A 1 108 ? 11.334 1.906 -24.384 1.00 97.06 108 ARG A C 1
ATOM 928 O O . ARG A 1 108 ? 10.908 1.004 -25.099 1.00 97.06 108 ARG A O 1
ATOM 935 N N . LEU A 1 109 ? 11.546 1.763 -23.078 1.00 96.81 109 LEU A N 1
ATOM 936 C CA . LEU A 1 109 ? 11.352 0.506 -22.351 1.00 96.81 109 LEU A CA 1
ATOM 937 C C . LEU A 1 109 ? 9.875 0.089 -22.330 1.00 96.81 109 LEU A C 1
ATOM 939 O O . LEU A 1 109 ? 9.561 -1.085 -22.521 1.00 96.81 109 LEU A O 1
ATOM 943 N N . TYR A 1 110 ? 8.947 1.046 -22.229 1.00 95.31 110 TYR A N 1
ATOM 944 C CA . TYR A 1 110 ? 7.525 0.782 -22.440 1.00 95.31 110 TYR A CA 1
ATOM 945 C C . TYR A 1 110 ? 7.263 0.221 -23.833 1.00 95.31 110 TYR A C 1
ATOM 947 O O . TYR A 1 110 ? 6.590 -0.801 -23.929 1.00 95.31 110 TYR A O 1
ATOM 955 N N . ARG A 1 111 ? 7.783 0.824 -24.914 1.00 94.94 111 ARG A N 1
ATOM 956 C CA . ARG A 1 111 ? 7.598 0.295 -26.283 1.00 94.94 111 ARG A CA 1
ATOM 957 C C . ARG A 1 111 ? 8.139 -1.126 -26.441 1.00 94.94 111 ARG A C 1
ATOM 959 O O . ARG A 1 111 ? 7.486 -1.928 -27.097 1.00 94.94 111 ARG A O 1
ATOM 966 N N . MET A 1 112 ? 9.246 -1.444 -25.773 1.00 94.00 112 MET A N 1
ATOM 967 C CA . MET A 1 112 ? 9.845 -2.785 -25.749 1.00 94.00 112 MET A CA 1
ATOM 968 C C . MET A 1 112 ? 9.082 -3.789 -24.871 1.00 94.00 112 MET A C 1
ATOM 970 O O . MET A 1 112 ? 9.340 -4.980 -24.939 1.00 94.00 112 MET A O 1
ATOM 974 N N . GLY A 1 113 ? 8.114 -3.331 -24.070 1.00 93.12 113 GLY A N 1
ATOM 975 C CA . GLY A 1 113 ? 7.343 -4.197 -23.172 1.00 93.12 113 GLY A CA 1
ATOM 976 C C . GLY A 1 113 ? 8.041 -4.493 -21.845 1.00 93.12 113 GLY A C 1
ATOM 977 O O . GLY A 1 113 ? 7.638 -5.413 -21.145 1.00 93.12 113 GLY A O 1
ATOM 978 N N . HIS A 1 114 ? 9.064 -3.716 -21.483 1.00 95.31 114 HIS A N 1
ATOM 979 C CA . HIS A 1 114 ? 9.881 -3.939 -20.284 1.00 95.31 114 HIS A CA 1
ATOM 980 C C . HIS A 1 114 ? 9.400 -3.133 -19.07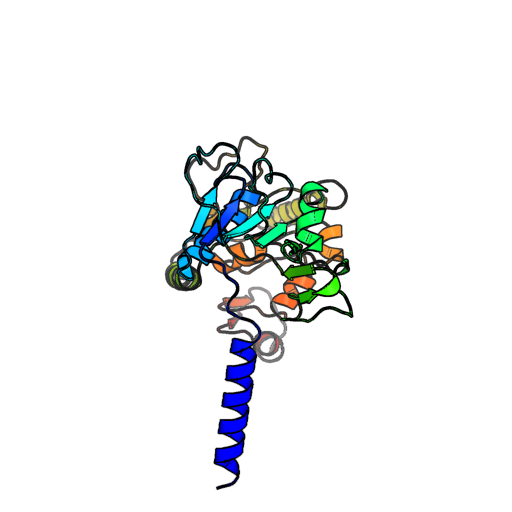5 1.00 95.31 114 HIS A C 1
ATOM 982 O O . HIS A 1 114 ? 9.932 -3.278 -17.979 1.00 95.31 114 HIS A O 1
ATOM 988 N N . CYS A 1 115 ? 8.382 -2.290 -19.248 1.00 96.56 115 CYS A N 1
ATOM 989 C CA . CYS A 1 115 ? 7.779 -1.521 -18.168 1.00 96.56 115 CYS A CA 1
ATOM 990 C C . CYS A 1 115 ? 6.317 -1.910 -17.958 1.00 96.56 115 CYS A C 1
ATOM 992 O O . CYS A 1 115 ? 5.550 -2.043 -18.917 1.00 96.56 115 CYS A O 1
ATOM 994 N N . VAL A 1 116 ? 5.927 -1.980 -16.689 1.00 96.12 116 VAL A N 1
ATOM 995 C CA . VAL A 1 116 ? 4.541 -2.035 -16.238 1.00 96.12 116 VAL A CA 1
ATOM 996 C C . VAL A 1 116 ? 4.305 -0.925 -15.217 1.00 96.12 116 VAL A C 1
ATOM 998 O O . VAL A 1 116 ? 5.100 -0.714 -14.302 1.00 96.12 116 VAL A O 1
ATOM 1001 N N . THR A 1 117 ? 3.212 -0.187 -15.370 1.00 96.88 117 THR A N 1
ATOM 1002 C CA . THR A 1 117 ? 2.782 0.806 -14.388 1.00 96.88 117 THR A CA 1
ATOM 1003 C C . THR A 1 117 ? 2.116 0.094 -13.213 1.00 96.88 117 THR A C 1
ATOM 1005 O O . THR A 1 117 ? 1.147 -0.641 -13.400 1.00 96.88 117 THR A O 1
ATOM 1008 N N . LEU A 1 118 ? 2.589 0.346 -11.995 1.00 95.12 118 LEU A N 1
ATOM 1009 C CA . LEU A 1 118 ? 1.896 -0.039 -10.772 1.00 95.12 118 LEU A CA 1
ATOM 1010 C C . LEU A 1 118 ? 0.989 1.103 -10.318 1.00 95.12 118 LEU A C 1
ATOM 1012 O O . LEU A 1 118 ? 1.451 2.183 -9.943 1.00 95.12 118 LEU A O 1
ATOM 1016 N N . GLN A 1 119 ? -0.307 0.836 -10.298 1.00 93.62 119 GLN A N 1
ATOM 1017 C CA . GLN A 1 119 ? -1.313 1.712 -9.725 1.00 93.62 119 GLN A CA 1
ATOM 1018 C C . GLN A 1 119 ? -1.911 1.084 -8.475 1.00 93.62 119 GLN A C 1
ATOM 1020 O O . GLN A 1 119 ? -1.999 -0.136 -8.337 1.00 93.62 119 GLN A O 1
ATOM 1025 N N . VAL A 1 120 ? -2.349 1.935 -7.558 1.00 92.62 120 VAL A N 1
ATOM 1026 C CA . VAL A 1 120 ? -3.102 1.465 -6.395 1.00 92.62 120 VAL A CA 1
ATOM 1027 C C . VAL 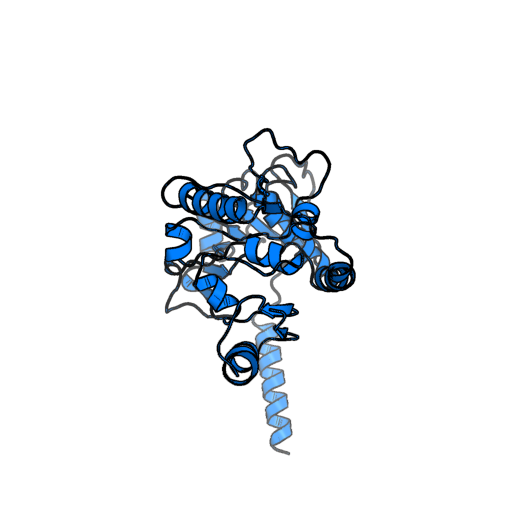A 1 120 ? -4.582 1.485 -6.690 1.00 92.62 120 VAL A C 1
ATOM 1029 O O . VAL A 1 120 ? -5.015 2.190 -7.595 1.00 92.62 120 VAL A O 1
ATOM 1032 N N . TYR A 1 121 ? -5.367 0.690 -5.973 1.00 92.88 121 TYR A N 1
ATOM 1033 C CA . TYR A 1 121 ? -6.787 0.572 -6.281 1.00 92.88 121 TYR A CA 1
ATOM 1034 C C . TYR A 1 121 ? -7.551 1.888 -6.072 1.00 92.88 121 TYR A C 1
ATOM 1036 O O . TYR A 1 121 ? -7.579 2.432 -4.966 1.00 92.88 121 TYR A O 1
ATOM 1044 N N . TRP A 1 122 ? -8.205 2.345 -7.143 1.00 93.00 122 TRP A N 1
ATOM 1045 C CA . TRP A 1 122 ? -9.204 3.415 -7.187 1.00 93.00 122 TRP A CA 1
ATOM 1046 C C . TRP A 1 122 ? -10.341 2.965 -8.115 1.00 93.00 122 TRP A C 1
ATOM 1048 O O . TRP A 1 122 ? -10.108 2.275 -9.108 1.00 93.00 122 TRP A O 1
ATOM 1058 N N . HIS A 1 123 ? -11.582 3.357 -7.830 1.00 92.69 123 HIS A N 1
ATOM 1059 C CA . HIS A 1 123 ? -12.747 3.014 -8.648 1.00 92.69 123 HIS A CA 1
ATOM 1060 C C . HIS A 1 123 ? -12.620 3.503 -10.090 1.00 92.69 123 HIS A C 1
ATOM 1062 O O . HIS A 1 123 ? -12.994 2.769 -11.001 1.00 92.69 123 HIS A O 1
ATOM 1068 N N . CYS A 1 124 ? -12.046 4.690 -10.298 1.00 87.25 124 CYS A N 1
ATOM 1069 C CA . CYS A 1 124 ? -11.827 5.266 -11.624 1.00 87.25 124 CYS A CA 1
ATOM 1070 C C . CYS A 1 124 ? -10.825 4.489 -12.493 1.00 87.25 124 CYS A C 1
ATOM 1072 O O . CYS A 1 124 ? -10.799 4.689 -13.703 1.00 87.25 124 CYS A O 1
ATOM 1074 N N . LEU A 1 125 ? -10.015 3.606 -11.900 1.00 87.50 125 LEU A N 1
ATOM 1075 C CA . LEU A 1 125 ? -9.051 2.781 -12.628 1.00 87.50 125 LEU A CA 1
ATOM 1076 C C . LEU A 1 125 ? -9.642 1.454 -13.100 1.00 87.50 125 LEU A C 1
ATOM 1078 O O . LEU A 1 125 ? -8.971 0.726 -13.830 1.00 87.50 125 LEU A O 1
ATOM 1082 N N . LYS A 1 126 ? -10.872 1.120 -12.685 1.00 82.44 126 LYS A N 1
ATOM 1083 C CA . LYS A 1 126 ? -11.548 -0.074 -13.185 1.00 82.44 126 LYS A CA 1
ATOM 1084 C C . LYS A 1 126 ? -11.709 0.025 -14.688 1.00 82.44 126 LYS A C 1
ATOM 1086 O O . LYS A 1 126 ? -12.212 1.011 -15.218 1.00 82.44 126 LYS A O 1
ATOM 1091 N N . ASP A 1 127 ? -11.303 -1.041 -15.344 1.00 81.00 127 ASP A N 1
ATOM 1092 C CA . ASP A 1 127 ? -11.231 -1.118 -16.784 1.00 81.00 127 ASP A CA 1
ATOM 1093 C C . ASP A 1 127 ? -11.948 -2.385 -17.232 1.00 81.00 127 ASP A C 1
ATOM 1095 O O . ASP A 1 127 ? -11.657 -3.474 -16.742 1.00 81.00 127 ASP A O 1
ATOM 1099 N N . SER A 1 128 ? -12.904 -2.240 -18.146 1.00 85.31 128 SER A N 1
ATOM 1100 C CA . SER A 1 128 ? -13.663 -3.365 -18.691 1.00 85.31 128 SER A CA 1
ATOM 1101 C C . SER A 1 128 ? -12.797 -4.325 -19.507 1.00 85.31 128 SER A C 1
ATOM 1103 O O . SER A 1 128 ? -13.180 -5.477 -19.671 1.00 85.31 128 SER A O 1
ATOM 1105 N N . GLU A 1 129 ? -11.645 -3.867 -20.016 1.00 91.19 129 GLU A N 1
ATOM 1106 C CA . GLU A 1 129 ? -10.665 -4.708 -20.718 1.00 91.19 129 GLU A CA 1
ATOM 1107 C C . GLU A 1 129 ? -9.638 -5.354 -19.762 1.00 91.19 129 GLU A C 1
ATOM 1109 O O . GLU A 1 129 ? -8.741 -6.062 -20.221 1.00 91.19 129 GLU A O 1
ATOM 1114 N N . ALA A 1 130 ? -9.710 -5.103 -18.447 1.00 93.62 130 ALA A N 1
ATOM 1115 C CA . ALA A 1 130 ? -8.756 -5.669 -17.496 1.00 93.62 130 ALA A CA 1
ATOM 1116 C C . ALA A 1 130 ? -9.069 -7.125 -17.133 1.00 93.62 130 ALA A C 1
ATOM 1118 O O . ALA A 1 130 ? -10.217 -7.525 -16.937 1.00 93.62 130 ALA A O 1
ATOM 1119 N N . THR A 1 131 ? -8.007 -7.899 -16.928 1.00 94.75 131 THR A N 1
ATOM 1120 C CA . THR A 1 131 ? -8.087 -9.218 -16.312 1.00 94.75 131 THR A CA 1
ATOM 1121 C C . THR A 1 131 ? -8.074 -9.067 -14.796 1.00 94.75 131 THR A C 1
ATOM 1123 O O . THR A 1 131 ? -7.117 -8.558 -14.208 1.00 94.75 131 THR A O 1
ATOM 1126 N N . HIS A 1 132 ? -9.142 -9.524 -14.149 1.00 92.12 132 HIS A N 1
ATOM 1127 C CA . HIS A 1 132 ? -9.282 -9.491 -12.698 1.00 92.12 132 HIS A CA 1
ATOM 1128 C C . HIS A 1 132 ? -8.616 -10.706 -12.046 1.00 92.12 132 HIS A C 1
ATOM 1130 O O . HIS A 1 132 ? -8.968 -11.844 -12.345 1.00 92.12 132 HIS A O 1
ATOM 1136 N N . ILE A 1 133 ? -7.691 -10.450 -11.119 1.00 90.44 133 ILE A N 1
ATOM 1137 C CA . ILE A 1 133 ? -7.153 -11.466 -10.201 1.00 90.44 133 ILE A CA 1
ATOM 1138 C C . ILE A 1 133 ? -8.152 -11.662 -9.056 1.00 90.44 133 ILE A C 1
ATOM 1140 O O . ILE A 1 133 ? -8.483 -12.782 -8.676 1.00 90.44 133 ILE A O 1
ATOM 1144 N N . ASP A 1 134 ? -8.674 -10.549 -8.537 1.00 90.19 134 ASP A N 1
ATOM 1145 C CA . ASP A 1 134 ? -9.765 -10.509 -7.574 1.00 90.19 134 ASP A CA 1
ATOM 1146 C C . ASP A 1 134 ? -10.617 -9.230 -7.771 1.00 90.19 134 ASP A C 1
ATOM 1148 O O . ASP A 1 134 ? -10.492 -8.505 -8.764 1.00 90.19 134 ASP A O 1
ATOM 1152 N N . LYS A 1 135 ? -11.537 -8.943 -6.839 1.00 90.50 135 LYS A N 1
ATOM 1153 C CA . LYS A 1 135 ? -12.441 -7.778 -6.922 1.00 90.50 135 LYS A CA 1
ATOM 1154 C C . LYS A 1 135 ? -11.704 -6.423 -6.921 1.00 90.50 135 LYS A C 1
ATOM 1156 O O . LYS A 1 135 ? -12.236 -5.448 -7.456 1.00 90.50 135 LYS A O 1
ATOM 1161 N N . PHE A 1 136 ? -10.531 -6.349 -6.300 1.00 92.62 136 PHE A N 1
ATOM 1162 C CA . PHE A 1 136 ? -9.740 -5.138 -6.069 1.00 92.62 136 PHE A CA 1
ATOM 1163 C C . PHE A 1 136 ? -8.328 -5.204 -6.669 1.00 92.62 136 PHE A C 1
ATOM 1165 O O . PHE A 1 136 ? -7.620 -4.200 -6.635 1.00 92.62 136 PHE A O 1
ATOM 1172 N N . SER A 1 137 ? -7.946 -6.341 -7.251 1.00 91.88 137 SER A N 1
ATOM 1173 C CA . SER A 1 137 ? -6.672 -6.532 -7.945 1.00 91.88 137 SER A CA 1
ATOM 1174 C C . SER A 1 137 ? -6.910 -6.961 -9.391 1.00 91.88 137 SER A C 1
ATOM 1176 O O . SER A 1 137 ? -7.598 -7.950 -9.654 1.00 91.88 137 SER A O 1
ATOM 1178 N N . PHE A 1 138 ? -6.349 -6.226 -10.343 1.00 93.81 138 PHE A N 1
ATOM 1179 C CA . PHE A 1 138 ? -6.517 -6.481 -11.772 1.00 93.81 138 PHE A CA 1
ATOM 1180 C C . PHE A 1 138 ? -5.321 -5.962 -12.566 1.00 93.81 138 PHE A C 1
ATOM 1182 O O . PHE A 1 138 ? -4.572 -5.108 -12.099 1.00 93.81 138 PHE A O 1
ATOM 1189 N N . TYR A 1 139 ? -5.144 -6.453 -13.785 1.00 94.06 139 TYR A N 1
ATOM 1190 C CA . TYR A 1 139 ? -4.125 -5.955 -14.700 1.00 94.06 139 TYR A CA 1
ATOM 1191 C C . TYR A 1 139 ? -4.696 -5.773 -16.103 1.00 94.06 139 TYR A C 1
ATOM 1193 O O . TYR A 1 139 ? -5.622 -6.467 -16.512 1.00 94.06 139 TYR A O 1
ATOM 1201 N N . ASN A 1 140 ? -4.123 -4.845 -16.861 1.00 93.31 140 ASN A N 1
ATOM 1202 C CA . ASN A 1 140 ? -4.405 -4.671 -18.278 1.00 93.31 140 ASN A CA 1
ATOM 1203 C C . ASN A 1 140 ? -3.082 -4.738 -19.051 1.00 93.31 140 ASN A C 1
ATOM 1205 O O . ASN A 1 140 ? -2.236 -3.851 -18.926 1.00 93.31 140 ASN A O 1
ATOM 1209 N N . LEU A 1 141 ? -2.916 -5.785 -19.866 1.00 89.81 141 LEU A N 1
ATOM 1210 C CA . LEU A 1 141 ? -1.701 -6.008 -20.658 1.00 89.81 141 LEU A CA 1
ATOM 1211 C C . LEU A 1 141 ? -1.528 -4.971 -21.774 1.00 89.81 141 LEU A C 1
ATOM 1213 O O . LEU A 1 141 ? -0.417 -4.508 -22.016 1.00 89.81 141 LEU A O 1
ATOM 1217 N N . LYS A 1 142 ? -2.623 -4.550 -22.415 1.00 90.25 142 LYS A N 1
ATOM 1218 C CA . LYS A 1 142 ? -2.621 -3.532 -23.477 1.00 90.25 142 LYS A CA 1
ATOM 1219 C C . LYS A 1 142 ? -2.192 -2.168 -22.937 1.00 90.25 142 LYS A C 1
ATOM 1221 O O . LYS A 1 142 ? -1.402 -1.475 -23.571 1.00 90.25 142 LYS A O 1
ATOM 1226 N N . ARG A 1 143 ? -2.664 -1.812 -21.739 1.00 90.62 143 ARG A N 1
ATOM 1227 C CA . ARG A 1 143 ? -2.269 -0.591 -21.014 1.00 90.62 143 ARG A CA 1
ATOM 1228 C C . ARG A 1 143 ? -0.989 -0.757 -20.196 1.00 90.62 143 ARG A C 1
ATOM 1230 O O . ARG A 1 143 ? -0.545 0.214 -19.593 1.00 90.62 143 ARG A O 1
ATOM 1237 N N . LYS A 1 144 ? -0.414 -1.964 -20.140 1.00 93.38 144 LYS A N 1
ATOM 1238 C CA . LYS A 1 144 ? 0.780 -2.295 -19.344 1.00 93.38 144 LYS A CA 1
ATOM 1239 C C . LYS A 1 144 ? 0.649 -1.793 -17.907 1.00 93.38 144 LYS A C 1
ATOM 1241 O O . LYS A 1 144 ? 1.535 -1.121 -17.395 1.00 93.38 144 LYS A O 1
ATOM 1246 N N . THR A 1 145 ? -0.488 -2.066 -17.274 1.00 94.00 145 THR A N 1
ATOM 1247 C CA . THR A 1 145 ? -0.800 -1.579 -15.924 1.00 94.00 145 THR A CA 1
ATOM 1248 C C . THR A 1 145 ? -1.228 -2.732 -15.029 1.00 94.00 145 THR A C 1
ATOM 1250 O O . THR A 1 145 ? -2.033 -3.566 -15.437 1.00 94.00 145 THR A O 1
ATOM 1253 N N . ILE A 1 146 ? -0.730 -2.746 -13.797 1.00 93.94 146 ILE A N 1
ATOM 1254 C CA . ILE A 1 146 ? -1.222 -3.585 -12.704 1.00 93.94 146 ILE A CA 1
ATOM 1255 C C . ILE A 1 146 ? -1.835 -2.656 -11.660 1.00 93.94 146 ILE A C 1
ATOM 1257 O O . ILE A 1 146 ? -1.252 -1.632 -11.307 1.00 93.94 146 ILE A O 1
ATOM 1261 N N . CYS A 1 147 ? -3.015 -3.012 -11.173 1.00 93.81 147 CYS A N 1
ATOM 1262 C CA . CYS A 1 147 ? -3.726 -2.306 -10.125 1.00 93.81 147 CYS A CA 1
ATOM 1263 C C . CYS A 1 147 ? -3.977 -3.251 -8.952 1.00 93.81 147 CYS A C 1
ATOM 1265 O O . CYS A 1 147 ? -4.527 -4.336 -9.134 1.00 93.81 147 CYS A O 1
ATOM 1267 N N . MET A 1 148 ? -3.580 -2.847 -7.749 1.00 92.25 148 MET A N 1
ATOM 1268 C CA . MET A 1 148 ? -3.789 -3.631 -6.529 1.00 92.25 148 MET A CA 1
ATOM 1269 C C . MET A 1 148 ? -3.941 -2.717 -5.309 1.00 92.25 148 MET A C 1
ATOM 1271 O O . MET A 1 148 ? -3.463 -1.579 -5.323 1.00 92.25 148 MET A O 1
ATOM 1275 N N . PRO A 1 149 ? -4.612 -3.152 -4.231 1.00 92.00 149 PRO A N 1
ATOM 1276 C CA . PRO A 1 149 ? -4.536 -2.432 -2.971 1.00 92.00 149 PRO A CA 1
ATOM 1277 C C . PRO A 1 149 ? -3.106 -2.481 -2.418 1.00 92.00 149 PRO A C 1
ATOM 1279 O O . PRO A 1 149 ? -2.296 -3.338 -2.774 1.00 92.00 149 PRO A O 1
ATOM 1282 N N . TRP A 1 150 ? -2.807 -1.580 -1.486 1.00 91.19 150 TRP A N 1
ATOM 1283 C CA . TRP A 1 150 ? -1.623 -1.737 -0.647 1.00 91.19 150 TRP A CA 1
ATOM 1284 C C . TRP A 1 150 ? -1.723 -2.985 0.249 1.00 91.19 150 TRP A C 1
ATOM 1286 O O . TRP A 1 150 ? -2.746 -3.663 0.279 1.00 91.19 150 TRP A O 1
ATOM 1296 N N . ALA A 1 151 ? -0.690 -3.241 1.052 1.00 89.00 151 ALA A N 1
ATOM 1297 C CA . ALA A 1 151 ? -0.659 -4.348 2.004 1.00 89.00 151 ALA A CA 1
ATOM 1298 C C . ALA A 1 151 ? -0.118 -3.918 3.382 1.00 89.00 151 ALA A C 1
ATOM 1300 O O . ALA A 1 151 ? 0.175 -2.740 3.625 1.00 89.00 151 ALA A O 1
ATOM 1301 N N . THR A 1 152 ? -0.024 -4.886 4.297 1.00 90.19 152 THR A N 1
ATOM 1302 C CA . THR A 1 152 ? 0.755 -4.747 5.534 1.00 90.19 152 THR A CA 1
ATOM 1303 C C . THR A 1 152 ? 2.249 -4.935 5.248 1.00 90.19 152 THR A C 1
ATOM 1305 O O . THR A 1 152 ? 2.614 -5.522 4.235 1.00 90.19 152 THR A O 1
ATOM 1308 N N . ASP A 1 153 ? 3.107 -4.434 6.135 1.00 88.81 153 ASP A N 1
ATOM 1309 C CA . ASP A 1 153 ? 4.551 -4.704 6.127 1.00 88.81 153 ASP A CA 1
ATOM 1310 C C . ASP A 1 153 ? 4.931 -6.033 6.795 1.00 88.81 153 ASP A C 1
ATOM 1312 O O . ASP A 1 153 ? 6.088 -6.432 6.710 1.00 88.81 153 ASP A O 1
ATOM 1316 N N . LEU A 1 154 ? 4.002 -6.725 7.460 1.00 88.31 154 LEU A N 1
ATOM 1317 C CA . LEU A 1 154 ? 4.298 -8.020 8.075 1.00 88.31 154 LEU A CA 1
ATOM 1318 C C . LEU A 1 154 ? 4.253 -9.165 7.064 1.00 88.31 154 LEU A C 1
ATOM 1320 O O . LEU A 1 154 ? 3.327 -9.270 6.258 1.00 88.31 154 LEU A O 1
ATOM 1324 N N . LEU A 1 155 ? 5.213 -10.078 7.187 1.00 89.81 155 LEU A N 1
ATOM 1325 C CA . LEU A 1 155 ? 5.183 -11.375 6.525 1.00 89.81 155 LEU A CA 1
ATOM 1326 C C . LEU A 1 155 ? 4.133 -12.285 7.189 1.00 89.81 155 LEU A C 1
ATOM 1328 O O . LEU A 1 155 ? 3.827 -12.108 8.372 1.00 89.81 155 LEU A O 1
ATOM 1332 N N . PRO A 1 156 ? 3.594 -13.298 6.481 1.00 87.75 156 PRO A N 1
ATOM 1333 C CA . PRO A 1 156 ? 2.528 -14.147 7.017 1.00 87.75 156 PRO A CA 1
ATOM 1334 C C . PRO A 1 156 ? 2.840 -14.760 8.393 1.00 87.75 156 PRO A C 1
ATOM 1336 O O . PRO A 1 156 ? 2.022 -14.666 9.308 1.00 87.75 156 PRO A O 1
ATOM 1339 N N . HIS A 1 157 ? 4.048 -15.301 8.576 1.00 90.88 157 HIS A N 1
ATOM 1340 C CA . HIS A 1 157 ? 4.462 -15.916 9.842 1.00 90.88 157 HIS A CA 1
ATOM 1341 C C . HIS A 1 157 ? 4.589 -14.902 10.992 1.00 90.88 157 HIS A C 1
ATOM 1343 O O . HIS A 1 157 ? 4.320 -15.244 12.140 1.00 90.88 157 HIS A O 1
ATOM 1349 N N . GLU A 1 158 ? 4.924 -13.643 10.700 1.00 88.38 158 GLU A N 1
ATOM 1350 C CA . GLU A 1 158 ? 5.004 -12.576 11.706 1.00 88.38 158 GLU A CA 1
ATOM 1351 C C . GLU A 1 158 ? 3.620 -12.132 12.174 1.00 88.38 158 GLU A C 1
ATOM 1353 O O . GLU A 1 158 ? 3.442 -11.756 13.332 1.00 88.38 158 GLU A O 1
ATOM 1358 N N . ILE A 1 159 ? 2.618 -12.189 11.289 1.00 87.88 159 ILE A N 1
ATOM 1359 C CA . ILE A 1 159 ? 1.218 -11.970 11.669 1.00 87.88 159 ILE A CA 1
ATOM 1360 C C . ILE A 1 159 ? 0.779 -13.079 12.629 1.00 87.88 159 ILE A C 1
ATOM 1362 O O . ILE A 1 159 ? 0.137 -12.804 13.645 1.00 87.88 159 ILE A O 1
ATOM 1366 N N . ASP A 1 160 ? 1.131 -14.329 12.330 1.00 88.56 160 ASP A N 1
ATOM 1367 C CA . ASP A 1 160 ? 0.794 -15.469 13.182 1.00 88.56 160 ASP A CA 1
ATOM 1368 C C . ASP A 1 160 ? 1.527 -15.444 14.524 1.00 88.56 160 ASP A C 1
ATOM 1370 O O . ASP A 1 160 ? 0.949 -15.799 15.553 1.00 88.56 160 ASP A O 1
ATOM 1374 N N . GLU A 1 161 ? 2.764 -14.958 14.554 1.00 89.56 161 GLU A N 1
ATOM 1375 C CA . GLU A 1 161 ? 3.481 -14.699 15.796 1.00 89.56 161 GLU A CA 1
ATOM 1376 C C . GLU A 1 161 ? 2.841 -13.555 16.594 1.00 89.56 161 GLU A C 1
ATOM 1378 O O . GLU A 1 161 ? 2.576 -13.708 17.789 1.00 89.56 161 GLU A O 1
ATOM 1383 N N . ALA A 1 162 ? 2.502 -12.440 15.940 1.00 86.69 162 ALA A N 1
ATOM 1384 C CA . ALA A 1 162 ? 1.851 -11.303 16.585 1.00 86.69 162 ALA A CA 1
ATOM 1385 C C . ALA A 1 162 ? 0.526 -11.711 17.250 1.00 86.69 162 ALA A C 1
ATOM 1387 O O . ALA A 1 162 ? 0.273 -11.332 18.397 1.00 86.69 162 ALA A O 1
ATOM 1388 N N . LYS A 1 163 ? -0.277 -12.561 16.589 1.00 87.25 163 LYS A N 1
ATOM 1389 C CA . LYS A 1 163 ? -1.529 -13.116 17.137 1.00 87.25 163 LYS A CA 1
ATOM 1390 C C . LYS A 1 163 ? -1.350 -13.777 18.503 1.00 87.25 163 LYS A C 1
ATOM 1392 O O . LYS A 1 163 ? -2.224 -13.629 19.355 1.00 87.25 163 LYS A O 1
ATOM 1397 N N . LYS A 1 164 ? -0.229 -14.470 18.740 1.00 88.25 164 LYS A N 1
ATOM 1398 C CA . LYS A 1 164 ? 0.058 -15.135 20.028 1.00 88.25 164 LYS A CA 1
ATOM 1399 C C . LYS A 1 164 ? 0.223 -14.133 21.172 1.00 88.25 164 LYS A C 1
ATOM 1401 O O . LYS A 1 164 ? -0.029 -14.466 22.330 1.00 88.25 164 LYS A O 1
ATOM 1406 N N . ASN A 1 165 ? 0.633 -12.907 20.851 1.00 85.56 165 ASN A N 1
ATOM 1407 C CA . ASN A 1 165 ? 0.887 -11.852 21.823 1.00 85.56 165 ASN A CA 1
ATOM 1408 C C . ASN A 1 165 ? -0.314 -10.924 22.031 1.00 85.56 165 ASN A C 1
ATOM 1410 O O . ASN A 1 165 ? -0.415 -10.329 23.100 1.00 85.56 165 ASN A O 1
ATOM 1414 N N . TRP A 1 166 ? -1.256 -10.829 21.083 1.00 84.00 166 TRP A N 1
ATOM 1415 C CA . TRP A 1 166 ? -2.398 -9.909 21.192 1.00 84.00 166 TRP A CA 1
ATOM 1416 C C . TRP A 1 166 ? -3.211 -10.023 22.490 1.00 84.00 166 TRP A C 1
ATOM 1418 O O . TRP A 1 166 ? -3.517 -8.972 23.053 1.00 84.00 166 TRP A O 1
ATOM 1428 N N . PRO A 1 167 ? -3.528 -11.224 23.024 1.00 81.25 167 PRO A N 1
ATOM 1429 C CA . PRO A 1 167 ? -4.268 -11.340 24.284 1.00 81.25 167 PRO A CA 1
ATOM 1430 C C . PRO A 1 167 ? -3.515 -10.785 25.501 1.00 81.25 167 PRO A C 1
ATOM 1432 O O . PRO A 1 167 ? -4.133 -10.480 26.514 1.00 81.25 167 PRO A O 1
ATOM 1435 N N . LYS A 1 168 ? -2.185 -10.665 25.409 1.00 85.94 168 LYS A N 1
ATOM 1436 C CA . LYS A 1 168 ? -1.308 -10.192 26.489 1.00 85.94 168 LYS A CA 1
ATOM 1437 C C . LYS A 1 168 ? -1.099 -8.676 26.453 1.00 85.94 168 LYS A C 1
ATOM 1439 O O . LYS A 1 168 ? -0.514 -8.118 27.377 1.00 85.94 168 LYS A O 1
ATOM 1444 N N . LEU A 1 169 ? -1.523 -8.006 25.380 1.00 87.00 169 LEU A N 1
ATOM 1445 C CA . LEU A 1 169 ? -1.305 -6.575 25.209 1.00 87.00 169 LEU A CA 1
ATOM 1446 C C . LEU A 1 169 ? -2.282 -5.774 26.069 1.00 87.00 169 LEU A C 1
ATOM 1448 O O . LEU A 1 169 ? -3.491 -5.786 25.838 1.00 87.00 169 LEU A O 1
ATOM 1452 N N . GLN A 1 170 ? -1.743 -4.999 27.006 1.00 89.31 170 GLN A N 1
ATOM 1453 C CA . GLN A 1 170 ? -2.532 -4.030 27.753 1.00 89.31 170 GLN A CA 1
ATOM 1454 C C . GLN A 1 170 ? -2.878 -2.837 26.856 1.00 89.31 170 GLN A C 1
ATOM 1456 O O . GLN A 1 170 ? -2.008 -2.050 26.467 1.00 89.31 170 GLN A O 1
ATOM 1461 N N . LYS A 1 171 ? -4.166 -2.701 26.532 1.00 91.38 171 LYS A N 1
ATOM 1462 C CA . LYS A 1 171 ? -4.682 -1.563 25.770 1.00 91.38 171 LYS A CA 1
ATOM 1463 C C . LYS A 1 171 ? -4.749 -0.322 26.655 1.00 91.38 171 LYS A C 1
ATOM 1465 O O . LYS A 1 171 ? -5.236 -0.368 27.779 1.00 91.38 171 LYS A O 1
ATOM 1470 N N . GLN A 1 172 ? -4.270 0.788 26.120 1.00 92.81 172 GLN A N 1
ATOM 1471 C CA . GLN A 1 172 ? -4.312 2.110 26.732 1.00 92.81 172 GLN A CA 1
ATOM 1472 C C . GLN A 1 172 ? -5.465 2.918 26.121 1.00 92.81 172 GLN A C 1
ATOM 1474 O O . GLN A 1 172 ? -5.779 2.689 24.948 1.00 92.81 172 GLN A O 1
ATOM 1479 N N . PRO A 1 173 ? -6.063 3.892 26.836 1.00 93.56 173 PRO A N 1
ATOM 1480 C CA . PRO A 1 173 ? -7.180 4.720 26.357 1.00 93.56 173 PRO A CA 1
ATOM 1481 C C . PRO A 1 173 ? -6.730 5.779 25.331 1.00 93.56 173 PRO A C 1
ATOM 1483 O O . PRO A 1 173 ? -7.065 6.961 25.401 1.00 93.56 173 PRO A O 1
ATOM 1486 N N . TYR A 1 174 ? -5.938 5.345 24.355 1.00 95.06 174 TYR A N 1
ATOM 1487 C CA . TYR A 1 174 ? -5.474 6.127 23.227 1.00 95.06 174 TYR A CA 1
ATOM 1488 C C . TYR A 1 174 ? -6.095 5.616 21.939 1.00 95.06 174 TYR A C 1
ATOM 1490 O O . TYR A 1 174 ? -6.234 4.410 21.720 1.00 95.06 174 TYR A O 1
ATOM 1498 N N . ALA A 1 175 ? -6.374 6.554 21.045 1.00 96.00 175 ALA A N 1
ATOM 1499 C CA . ALA A 1 175 ? -6.627 6.266 19.652 1.00 96.00 175 ALA A CA 1
ATOM 1500 C C . ALA A 1 175 ? -5.473 6.834 18.816 1.00 96.00 175 ALA A C 1
ATOM 1502 O O . ALA A 1 175 ? -5.242 8.041 18.834 1.00 96.00 175 ALA A O 1
ATOM 1503 N N . TYR A 1 176 ? -4.737 5.985 18.096 1.00 94.94 176 TYR A N 1
ATOM 1504 C CA . TYR A 1 176 ? -3.599 6.419 17.280 1.00 94.94 176 TYR A CA 1
ATOM 1505 C C . TYR A 1 176 ? -3.931 6.375 15.791 1.00 94.94 176 TYR A C 1
ATOM 1507 O O . TYR A 1 176 ? -4.226 5.324 15.225 1.00 94.94 176 TYR A O 1
ATOM 1515 N N . PHE A 1 177 ? -3.817 7.523 15.131 1.00 93.75 177 PHE A N 1
ATOM 1516 C CA . PHE A 1 177 ? -3.789 7.625 13.678 1.00 93.75 177 PHE A CA 1
ATOM 1517 C C . PHE A 1 177 ? -2.336 7.797 13.233 1.00 93.75 177 PHE A C 1
ATOM 1519 O O . PHE A 1 177 ? -1.784 8.895 13.295 1.00 93.75 177 PHE A O 1
ATOM 1526 N N . VAL A 1 178 ? -1.712 6.701 12.793 1.00 89.62 178 VAL A N 1
ATOM 1527 C CA . VAL A 1 178 ? -0.338 6.712 12.270 1.00 89.62 178 VAL A CA 1
ATOM 1528 C C . VAL A 1 178 ? -0.355 6.863 10.750 1.00 89.62 178 VAL A C 1
ATOM 1530 O O . VAL A 1 178 ? -0.848 5.980 10.047 1.00 89.62 178 VAL A O 1
ATOM 1533 N N . GLY A 1 179 ? 0.166 7.979 10.245 1.00 84.25 179 GLY A N 1
ATOM 1534 C CA . GLY A 1 179 ? 0.349 8.265 8.824 1.00 84.25 179 GLY A CA 1
ATOM 1535 C C . GLY A 1 179 ? 0.073 9.725 8.461 1.00 84.25 179 GLY A C 1
ATOM 1536 O O . GLY A 1 179 ? -0.320 10.534 9.300 1.00 84.25 179 GLY A O 1
ATOM 1537 N N . SER A 1 180 ? 0.232 10.047 7.177 1.00 81.75 180 SER A N 1
ATOM 1538 C CA . SER A 1 180 ? 0.093 11.413 6.665 1.00 81.75 180 SER A CA 1
ATOM 1539 C C . SER A 1 180 ? -1.324 11.976 6.792 1.00 81.75 180 SER A C 1
ATOM 1541 O O . SER A 1 180 ? -2.308 11.297 6.474 1.00 81.75 180 SER A O 1
ATOM 1543 N N . ARG A 1 181 ? -1.411 13.243 7.214 1.00 82.62 181 ARG A N 1
ATOM 1544 C CA . ARG A 1 181 ? -2.561 14.112 6.950 1.00 82.62 181 ARG A CA 1
ATOM 1545 C C . ARG A 1 181 ? -2.464 14.569 5.503 1.00 82.62 181 ARG A C 1
ATOM 1547 O O . ARG A 1 181 ? -1.389 14.941 5.043 1.00 82.62 181 ARG A O 1
ATOM 1554 N N . HIS A 1 182 ? -3.585 14.528 4.809 1.00 80.44 182 HIS A N 1
ATOM 1555 C CA . HIS A 1 182 ? -3.706 15.058 3.459 1.00 80.44 182 HIS A CA 1
ATOM 1556 C C . HIS A 1 182 ? -4.499 16.361 3.528 1.00 80.44 182 HIS A C 1
ATOM 1558 O O . HIS A 1 182 ? -5.384 16.472 4.378 1.00 80.44 182 HIS A O 1
ATOM 1564 N N . GLY A 1 183 ? -4.155 17.312 2.660 1.00 81.81 183 GLY A N 1
ATOM 1565 C CA . GLY A 1 183 ? -4.934 18.519 2.380 1.00 81.81 183 GLY A CA 1
ATOM 1566 C C . GLY A 1 183 ? -5.512 18.489 0.959 1.00 81.81 183 GLY A C 1
ATOM 1567 O O . GLY A 1 183 ? -5.412 17.477 0.256 1.00 81.81 183 GLY A O 1
ATOM 1568 N N . GLY A 1 184 ? -6.099 19.606 0.524 1.00 86.38 184 GLY A N 1
ATOM 1569 C CA . GLY A 1 184 ? -6.685 19.744 -0.814 1.00 86.38 184 GLY A CA 1
ATOM 1570 C C . GLY A 1 184 ? -7.876 18.807 -1.036 1.00 86.38 184 GLY A C 1
ATOM 1571 O O . GLY A 1 184 ? -8.666 18.565 -0.129 1.00 86.38 184 GLY A O 1
ATOM 1572 N N . VAL A 1 185 ? -7.994 18.233 -2.236 1.00 80.88 185 VAL A N 1
ATOM 1573 C CA . VAL A 1 185 ? -9.105 17.321 -2.590 1.00 80.88 185 VAL A CA 1
ATOM 1574 C C . VAL A 1 185 ? -9.171 16.067 -1.710 1.00 80.88 185 VAL A C 1
ATOM 1576 O O . VAL A 1 185 ? -10.232 15.466 -1.559 1.00 80.88 185 VAL A O 1
ATOM 1579 N N . ASN A 1 186 ? -8.049 15.683 -1.099 1.00 83.88 186 ASN A N 1
ATOM 1580 C CA . ASN A 1 186 ? -7.945 14.534 -0.206 1.00 83.88 186 ASN A CA 1
ATOM 1581 C C . ASN A 1 186 ? -7.969 14.945 1.272 1.00 83.88 186 ASN A C 1
ATOM 1583 O O . ASN A 1 186 ? -7.522 14.160 2.105 1.00 83.88 186 ASN A O 1
ATOM 1587 N N . ASP A 1 187 ? -8.455 16.147 1.608 1.00 89.69 187 ASP A N 1
ATOM 1588 C CA . ASP A 1 187 ? -8.386 16.671 2.971 1.00 89.69 187 ASP A CA 1
ATOM 1589 C C . ASP A 1 187 ? -8.967 15.709 4.017 1.00 89.69 187 ASP A C 1
ATOM 1591 O O . ASP A 1 187 ? -10.040 15.122 3.870 1.00 89.69 187 ASP A O 1
ATOM 1595 N N . THR A 1 188 ? -8.206 15.552 5.094 1.00 90.19 188 THR A N 1
ATOM 1596 C CA . THR A 1 188 ? -8.486 14.651 6.214 1.00 90.19 188 THR A CA 1
ATOM 1597 C C . THR A 1 188 ? -8.842 15.403 7.495 1.00 90.19 188 THR A C 1
ATOM 1599 O O . THR A 1 188 ? -9.220 14.757 8.470 1.00 90.19 188 THR A O 1
ATOM 1602 N N . ALA A 1 189 ? -8.740 16.738 7.538 1.00 89.94 189 ALA A N 1
ATOM 1603 C CA . ALA A 1 189 ? -8.963 17.513 8.758 1.00 89.94 189 ALA A CA 1
ATOM 1604 C C . ALA A 1 189 ? -10.359 17.273 9.352 1.00 89.94 189 ALA A C 1
ATOM 1606 O O . ALA A 1 189 ? -10.460 16.802 10.484 1.00 89.94 189 ALA A O 1
ATOM 1607 N N . GLY A 1 190 ? -11.421 17.459 8.561 1.00 91.81 190 GLY A N 1
ATOM 1608 C CA . GLY A 1 190 ? -12.798 17.334 9.055 1.00 91.81 190 GLY A CA 1
ATOM 1609 C C . GLY A 1 190 ? -13.137 15.959 9.649 1.00 91.81 190 GLY A C 1
ATOM 1610 O O . GLY A 1 190 ? -13.782 15.871 10.699 1.00 91.81 190 GLY A O 1
ATOM 1611 N N . VAL A 1 191 ? -12.665 14.869 9.027 1.00 94.00 191 VAL A N 1
ATOM 1612 C CA . VAL A 1 191 ? -12.902 13.509 9.547 1.00 94.00 191 VAL A CA 1
ATOM 1613 C C . VAL A 1 191 ? -12.076 13.229 10.804 1.00 94.00 191 VAL A C 1
ATOM 1615 O O . VAL A 1 191 ? -12.581 12.617 11.745 1.00 94.00 191 VAL A O 1
ATOM 1618 N N . LEU A 1 192 ? -10.830 13.711 10.862 1.00 94.19 192 LEU A N 1
ATOM 1619 C CA . LEU A 1 192 ? -9.973 13.555 12.038 1.00 94.19 192 LEU A CA 1
ATOM 1620 C C . LEU A 1 192 ? -10.488 14.368 13.228 1.00 94.19 192 LEU A C 1
ATOM 1622 O O . LEU A 1 192 ? -10.403 13.895 14.358 1.00 94.19 192 LEU A O 1
ATOM 1626 N N . ASP A 1 193 ? -11.043 15.555 12.992 1.00 94.50 193 ASP A N 1
ATOM 1627 C CA . ASP A 1 193 ? -11.598 16.413 14.039 1.00 94.50 193 ASP A CA 1
ATOM 1628 C C . ASP A 1 193 ? -12.907 15.847 14.594 1.00 94.50 193 ASP A C 1
ATOM 1630 O O . ASP A 1 193 ? -13.099 15.796 15.810 1.00 94.50 193 ASP A O 1
ATOM 1634 N N . SER A 1 194 ? -13.765 15.318 13.719 1.00 94.44 194 SER A N 1
ATOM 1635 C CA . SER A 1 194 ? -14.981 14.611 14.134 1.00 94.44 194 SER A CA 1
ATOM 1636 C C . SER A 1 194 ? -14.655 13.371 14.966 1.00 94.44 194 SER A C 1
ATOM 1638 O O . SER A 1 194 ? -15.250 13.165 16.022 1.00 94.44 194 SER A O 1
ATOM 1640 N N . PHE A 1 195 ? -13.656 12.588 14.546 1.00 95.38 195 PHE A N 1
ATOM 1641 C CA . PHE A 1 195 ? -13.195 11.432 15.309 1.00 95.38 195 PHE A CA 1
ATOM 1642 C C . PHE A 1 195 ? -12.549 11.836 16.644 1.00 95.38 195 PHE A C 1
ATOM 1644 O O . PHE A 1 195 ? -12.809 11.204 17.663 1.00 95.38 195 PHE A O 1
ATOM 1651 N N . ARG A 1 196 ? -11.766 12.925 16.676 1.00 95.69 196 ARG A N 1
ATOM 1652 C CA . ARG A 1 196 ? -11.181 13.465 17.915 1.00 95.69 196 ARG A CA 1
ATOM 1653 C C . ARG A 1 196 ? -12.248 13.811 18.945 1.00 95.69 196 ARG A C 1
ATOM 1655 O O . ARG A 1 196 ? -12.082 13.460 20.108 1.00 95.69 196 ARG A O 1
ATOM 1662 N N . ARG A 1 197 ? -13.314 14.493 18.519 1.00 95.56 197 ARG A N 1
ATOM 1663 C CA . ARG A 1 197 ? -14.443 14.859 19.381 1.00 95.56 197 ARG A CA 1
ATOM 1664 C C . ARG A 1 197 ? -15.126 13.618 19.954 1.00 95.56 197 ARG A C 1
ATOM 1666 O O . ARG A 1 197 ? -15.211 13.511 21.170 1.00 95.56 197 ARG A O 1
ATOM 1673 N N . ALA A 1 198 ? -15.463 12.643 19.107 1.00 94.00 198 ALA A N 1
ATOM 1674 C CA . ALA A 1 198 ? -16.053 11.380 19.554 1.00 94.00 198 ALA A CA 1
ATOM 1675 C C . ALA A 1 198 ? -15.148 10.630 20.553 1.00 94.00 198 ALA A C 1
ATOM 1677 O O . ALA A 1 198 ? -15.625 10.104 21.555 1.00 94.00 198 ALA A O 1
ATOM 1678 N N . CYS A 1 199 ? -13.829 10.609 20.329 1.00 93.69 199 CYS A N 1
ATOM 1679 C CA . CYS A 1 199 ? -12.885 10.052 21.297 1.00 93.69 199 CYS A CA 1
ATOM 1680 C C . CYS A 1 199 ? -12.888 10.831 22.623 1.00 93.69 199 CYS A C 1
ATOM 1682 O O . CYS A 1 199 ? -12.950 10.214 23.683 1.00 93.69 199 CYS A O 1
ATOM 1684 N N . SER A 1 200 ? -12.863 12.166 22.571 1.00 94.50 200 SER A N 1
ATOM 1685 C CA . SER A 1 200 ? -12.844 13.027 23.760 1.00 94.50 200 SER A CA 1
ATOM 1686 C C . SER A 1 200 ? -14.090 12.855 24.629 1.00 94.50 200 SER A C 1
ATOM 1688 O O . SER A 1 200 ? -13.967 12.776 25.847 1.00 94.50 200 SER A O 1
ATOM 1690 N N . GLU A 1 201 ? -15.269 12.754 24.014 1.00 94.06 201 GLU A N 1
ATOM 1691 C CA . GLU A 1 201 ? -16.552 12.507 24.694 1.00 94.06 201 GLU A CA 1
ATOM 1692 C C . GLU A 1 201 ? -16.581 11.158 25.432 1.00 94.06 201 GLU A C 1
ATOM 1694 O O . GLU A 1 201 ? -17.362 10.975 26.358 1.00 94.06 201 GLU A O 1
ATOM 1699 N N . ASN A 1 202 ? -15.698 10.227 25.057 1.00 93.38 202 ASN A N 1
ATOM 1700 C CA . ASN A 1 202 ? -15.594 8.888 25.634 1.00 93.38 202 ASN A CA 1
ATOM 1701 C C . ASN A 1 202 ? -14.306 8.689 26.456 1.00 93.38 202 ASN A C 1
ATOM 1703 O O . ASN A 1 202 ? -13.912 7.556 26.725 1.00 93.38 202 ASN A O 1
ATOM 1707 N N . GLY A 1 203 ? -13.606 9.769 26.828 1.00 93.94 203 GLY A N 1
ATOM 1708 C CA . GLY A 1 203 ? -12.381 9.685 27.633 1.00 93.94 203 GLY A CA 1
ATOM 1709 C C . GLY A 1 203 ? -11.187 9.035 26.917 1.00 93.94 203 GLY A C 1
ATOM 1710 O O . GLY A 1 203 ? -10.245 8.585 27.567 1.00 93.94 203 GLY A O 1
ATOM 1711 N N . ILE A 1 204 ? -11.200 8.982 25.582 1.00 94.88 204 ILE A N 1
ATOM 1712 C CA . ILE A 1 204 ? -10.126 8.420 24.755 1.00 94.88 204 ILE A CA 1
ATOM 1713 C C . ILE A 1 204 ? -9.291 9.568 24.180 1.00 94.88 204 ILE A C 1
ATOM 1715 O O . ILE A 1 204 ? -9.798 10.440 23.473 1.00 94.88 204 ILE A O 1
ATOM 1719 N N . LYS A 1 205 ? -7.974 9.568 24.408 1.00 96.62 205 LYS A N 1
ATOM 1720 C CA . LYS A 1 205 ? -7.088 10.592 23.831 1.00 96.62 205 LYS A CA 1
ATOM 1721 C C . LYS A 1 205 ? -6.694 10.214 22.400 1.00 96.62 205 LYS A C 1
ATOM 1723 O O . LYS A 1 205 ? -5.987 9.232 22.175 1.00 96.62 205 LYS A O 1
ATOM 1728 N N . PHE A 1 206 ? -7.118 11.022 21.427 1.00 95.44 206 PHE A N 1
ATOM 1729 C CA . PHE A 1 206 ? -6.780 10.824 20.015 1.00 95.44 206 PHE A CA 1
ATOM 1730 C C . PHE A 1 206 ? -5.472 11.525 19.623 1.00 95.44 206 PHE A C 1
ATOM 1732 O O . PHE A 1 206 ? -5.325 12.736 19.798 1.00 95.44 206 PHE A O 1
ATOM 1739 N N . ILE A 1 207 ? -4.530 10.766 19.058 1.00 92.75 207 ILE A N 1
ATOM 1740 C CA . ILE A 1 207 ? -3.187 11.219 18.685 1.00 92.75 207 ILE A CA 1
ATOM 1741 C C . ILE A 1 207 ? -2.941 10.916 17.205 1.00 92.75 207 IL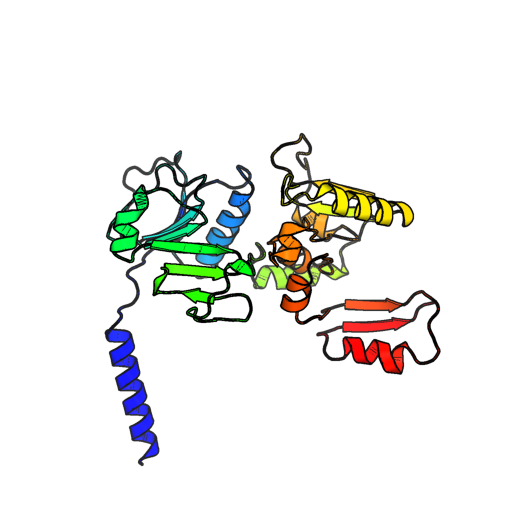E A C 1
ATOM 1743 O O . ILE A 1 207 ? -3.095 9.786 16.744 1.00 92.75 207 ILE A O 1
ATOM 1747 N N . VAL A 1 208 ? -2.511 11.936 16.465 1.00 89.75 208 VAL A N 1
ATOM 1748 C CA . VAL A 1 208 ? -2.065 11.820 15.072 1.00 89.75 208 VAL A CA 1
ATOM 1749 C C . VAL A 1 208 ? -0.539 11.863 15.058 1.00 89.75 208 VAL A C 1
ATOM 1751 O O . VAL A 1 208 ? 0.049 12.780 15.624 1.00 89.75 208 VAL A O 1
ATOM 1754 N N . THR A 1 209 ? 0.105 10.877 14.436 1.00 85.38 209 THR A N 1
ATOM 1755 C CA . THR A 1 209 ? 1.572 10.794 14.334 1.00 85.38 209 THR A CA 1
ATOM 1756 C C . THR A 1 209 ? 2.004 10.137 13.019 1.00 85.38 209 THR A C 1
ATOM 1758 O O . THR A 1 209 ? 1.158 9.747 12.217 1.00 85.38 209 THR A O 1
ATOM 1761 N N . GLY A 1 210 ? 3.309 10.024 12.767 1.00 72.44 210 GLY A N 1
ATOM 1762 C CA . GLY A 1 210 ? 3.854 9.494 11.512 1.00 72.44 210 GLY A CA 1
ATOM 1763 C C . GLY A 1 210 ? 3.801 10.487 10.344 1.00 72.44 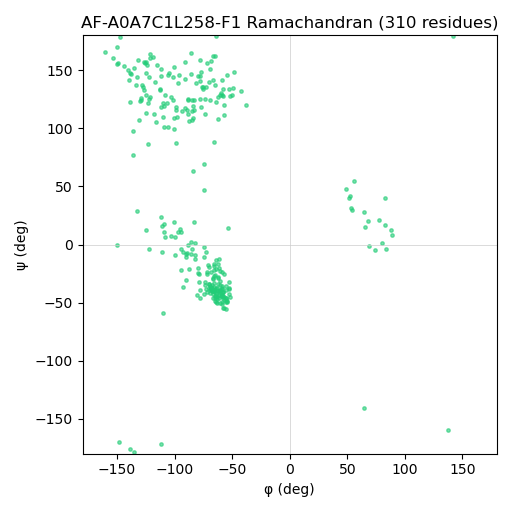210 GLY A C 1
ATOM 1764 O O . GLY A 1 210 ? 3.831 10.068 9.189 1.00 72.44 210 GLY A O 1
ATOM 1765 N N . LEU A 1 211 ? 3.692 11.791 10.636 1.00 62.44 211 LEU A N 1
ATOM 1766 C CA . LEU A 1 211 ? 3.822 12.865 9.651 1.00 62.44 211 LEU A CA 1
ATOM 1767 C C . LEU A 1 211 ? 5.297 13.056 9.282 1.00 62.44 211 LEU A C 1
ATOM 1769 O O . LEU A 1 211 ? 6.146 13.151 10.161 1.00 62.44 211 LEU A O 1
ATOM 1773 N N . TYR A 1 212 ? 5.575 13.194 7.987 1.00 52.75 212 TYR A N 1
ATOM 1774 C CA . TYR A 1 212 ? 6.899 13.546 7.462 1.00 52.75 212 TYR A CA 1
ATOM 1775 C C . TYR A 1 212 ? 7.383 14.941 7.922 1.00 52.75 212 TYR A C 1
ATOM 1777 O O . TYR A 1 212 ? 8.572 15.221 7.846 1.00 52.75 212 TYR A O 1
ATOM 1785 N N . SER A 1 213 ? 6.497 15.817 8.425 1.00 43.09 213 SER A N 1
ATOM 1786 C CA . SER A 1 213 ? 6.797 17.252 8.554 1.00 43.09 213 SER A CA 1
ATOM 1787 C C . SER A 1 213 ? 6.646 17.895 9.938 1.00 43.09 213 SER A C 1
ATOM 1789 O O . SER A 1 213 ? 6.656 19.121 10.005 1.00 43.09 213 SER A O 1
ATOM 1791 N N . THR A 1 214 ? 6.505 17.170 11.050 1.00 38.03 214 THR A N 1
ATOM 1792 C CA . THR A 1 214 ? 6.497 17.838 12.368 1.00 38.03 214 THR A CA 1
ATOM 1793 C C . THR A 1 214 ? 7.257 17.062 13.428 1.00 38.03 214 THR A C 1
ATOM 1795 O O . THR A 1 214 ? 7.335 15.837 13.400 1.00 38.03 214 THR A O 1
ATOM 1798 N N . ALA A 1 215 ? 7.814 17.825 14.371 1.00 40.34 215 ALA A N 1
ATOM 1799 C CA . ALA A 1 215 ? 8.698 17.474 15.482 1.00 40.34 215 ALA A CA 1
ATOM 1800 C C . ALA A 1 215 ? 8.218 16.357 16.438 1.00 40.34 215 ALA A C 1
ATOM 1802 O O . ALA A 1 215 ? 8.798 16.160 17.501 1.00 40.34 215 ALA A O 1
ATOM 1803 N N . THR A 1 216 ? 7.203 15.574 16.080 1.00 45.66 216 THR A N 1
ATOM 1804 C CA . THR A 1 216 ? 6.888 14.308 16.738 1.00 45.66 216 THR A CA 1
ATOM 1805 C C . THR A 1 216 ? 7.743 13.193 16.142 1.00 45.66 216 THR A C 1
ATOM 1807 O O . THR A 1 216 ? 7.219 12.243 15.558 1.00 45.66 216 THR A O 1
ATOM 1810 N N . LYS A 1 217 ? 9.072 13.280 16.298 1.00 49.25 217 LYS A N 1
ATOM 1811 C CA . LYS A 1 217 ? 9.876 12.053 16.329 1.00 49.25 217 LYS A CA 1
ATOM 1812 C C . LYS A 1 217 ? 9.277 11.243 17.473 1.00 49.25 217 LYS A C 1
ATOM 1814 O O . LYS A 1 217 ? 9.322 11.691 18.616 1.00 49.25 217 LYS A O 1
ATOM 1819 N N . VAL A 1 218 ? 8.622 10.120 17.180 1.00 53.00 218 VAL A N 1
ATOM 1820 C CA . VAL A 1 218 ? 8.176 9.198 18.228 1.00 53.00 218 VAL A CA 1
ATOM 1821 C C . VAL A 1 218 ? 9.453 8.651 18.854 1.00 53.00 218 VAL A C 1
ATOM 1823 O O . VAL A 1 218 ? 10.026 7.682 18.377 1.00 53.00 218 VAL A O 1
ATOM 1826 N N . ALA A 1 219 ? 9.959 9.363 19.858 1.00 45.91 219 ALA A N 1
ATOM 1827 C CA . ALA A 1 219 ? 11.366 9.311 20.221 1.00 45.91 219 ALA A CA 1
ATOM 1828 C C . ALA A 1 219 ? 11.778 8.006 20.909 1.00 45.91 219 ALA A C 1
ATOM 1830 O O . ALA A 1 219 ? 12.963 7.817 21.109 1.00 45.91 219 ALA A O 1
ATOM 1831 N N . ASN A 1 220 ? 10.846 7.103 21.243 1.00 44.41 220 ASN A N 1
ATOM 1832 C CA . ASN A 1 220 ? 11.159 5.875 21.985 1.00 44.41 220 ASN A CA 1
ATOM 1833 C C . ASN A 1 220 ? 10.247 4.664 21.678 1.00 44.41 220 ASN A C 1
ATOM 1835 O O . ASN A 1 220 ? 10.426 3.612 22.284 1.00 44.41 220 ASN A O 1
ATOM 1839 N N . LYS A 1 221 ? 9.240 4.776 20.794 1.00 57.84 221 LYS A N 1
ATOM 1840 C CA . LYS A 1 221 ? 8.283 3.682 20.505 1.00 57.84 221 LYS A CA 1
ATOM 1841 C C . LYS A 1 221 ? 8.082 3.510 19.007 1.00 57.84 221 LYS A C 1
ATOM 1843 O O . LYS A 1 221 ? 7.910 4.494 18.292 1.00 57.84 221 LYS A O 1
ATOM 1848 N N . SER A 1 222 ? 8.053 2.270 18.526 1.00 80.06 222 SER A N 1
ATOM 1849 C CA . SER A 1 222 ? 7.765 2.026 17.112 1.00 80.06 222 SER A CA 1
ATOM 1850 C C . SER A 1 222 ? 6.301 2.358 16.795 1.00 80.06 222 SER A C 1
ATOM 1852 O O . SER A 1 222 ? 5.411 2.227 17.640 1.00 80.06 222 SER A O 1
ATOM 1854 N N . HIS A 1 223 ? 6.019 2.767 15.556 1.00 86.62 223 HIS A N 1
ATOM 1855 C CA . HIS A 1 223 ? 4.645 2.971 15.081 1.00 86.62 223 HIS A CA 1
ATOM 1856 C C . HIS A 1 223 ? 3.755 1.741 15.318 1.00 86.62 223 HIS A C 1
ATOM 1858 O O . HIS A 1 223 ? 2.595 1.882 15.705 1.00 86.62 223 HIS A O 1
ATOM 1864 N N . LYS A 1 224 ? 4.325 0.542 15.142 1.00 89.50 224 LYS A N 1
ATOM 1865 C CA . LYS A 1 224 ? 3.677 -0.737 15.435 1.00 89.50 224 LYS A CA 1
ATOM 1866 C C . LYS A 1 224 ? 3.253 -0.826 16.903 1.00 89.50 224 LYS A C 1
ATOM 1868 O O . LYS A 1 224 ? 2.079 -1.047 17.163 1.00 89.50 224 LYS A O 1
ATOM 1873 N N . GLN A 1 225 ? 4.152 -0.548 17.851 1.00 90.19 225 GLN A N 1
ATOM 1874 C CA . GLN A 1 225 ? 3.844 -0.586 19.290 1.00 90.19 225 GLN A CA 1
ATOM 1875 C C . GLN A 1 225 ? 2.745 0.405 19.691 1.00 90.19 225 GLN A C 1
ATOM 1877 O O . GLN A 1 225 ? 1.898 0.086 20.528 1.00 90.19 225 GLN A O 1
ATOM 1882 N N . LEU A 1 226 ? 2.738 1.609 19.103 1.00 92.00 226 LEU A N 1
ATOM 1883 C CA . LEU A 1 226 ? 1.663 2.579 19.339 1.00 92.00 226 LEU A CA 1
ATOM 1884 C C . LEU A 1 226 ? 0.308 2.013 18.913 1.00 92.00 226 LEU A C 1
ATOM 1886 O O . LEU A 1 226 ? -0.659 2.127 19.656 1.00 92.00 226 LEU A O 1
ATOM 1890 N N . ILE A 1 227 ? 0.248 1.372 17.745 1.00 93.12 227 ILE A N 1
ATOM 1891 C CA . ILE A 1 227 ? -0.971 0.742 17.234 1.00 93.12 227 ILE A CA 1
ATOM 1892 C C . ILE A 1 227 ? -1.343 -0.492 18.066 1.00 93.12 227 ILE A C 1
ATOM 1894 O O . ILE A 1 227 ? -2.506 -0.688 18.385 1.00 93.12 227 ILE A O 1
ATOM 1898 N N . GLU A 1 228 ? -0.387 -1.328 18.454 1.00 92.31 228 GLU A N 1
ATOM 1899 C CA . GLU A 1 228 ? -0.629 -2.540 19.246 1.00 92.31 228 GLU A CA 1
ATOM 1900 C C . GLU A 1 228 ? -1.191 -2.220 20.636 1.00 92.31 228 GLU A C 1
ATOM 1902 O O . GLU A 1 228 ? -2.077 -2.923 21.121 1.00 92.31 228 GLU A O 1
ATOM 1907 N N . THR A 1 229 ? -0.724 -1.142 21.264 1.00 92.50 229 THR A N 1
ATOM 1908 C CA . THR A 1 229 ? -1.134 -0.749 22.623 1.00 92.50 229 THR A CA 1
ATOM 1909 C C . THR A 1 229 ? -2.307 0.227 22.655 1.00 92.50 229 THR A C 1
ATOM 1911 O O . THR A 1 229 ? -2.838 0.501 23.729 1.00 92.50 229 THR A O 1
ATOM 1914 N N . SER A 1 230 ? -2.766 0.737 21.510 1.00 94.00 230 SER A N 1
ATOM 1915 C CA . SER A 1 230 ? -3.910 1.647 21.459 1.00 94.00 230 SER A CA 1
ATOM 1916 C C . SER A 1 230 ? -5.244 0.916 21.589 1.00 94.00 230 SER A C 1
ATOM 1918 O O . SER A 1 230 ? -5.424 -0.182 21.058 1.00 94.00 230 SER A O 1
ATOM 1920 N N . MET A 1 231 ? -6.215 1.547 22.247 1.00 93.44 231 MET A N 1
ATOM 1921 C CA . MET A 1 231 ? -7.602 1.084 22.250 1.00 93.44 231 MET A CA 1
ATOM 1922 C C . MET A 1 231 ? -8.184 1.092 20.835 1.00 93.44 231 MET A C 1
ATOM 1924 O O . MET A 1 231 ? -8.882 0.157 20.453 1.00 93.44 231 MET A O 1
ATOM 1928 N N . LEU A 1 232 ? -7.868 2.128 20.050 1.00 94.62 232 LEU A N 1
ATOM 1929 C CA . LEU A 1 232 ? -8.294 2.251 18.658 1.00 94.62 232 LEU A CA 1
ATOM 1930 C C . LEU A 1 232 ? -7.117 2.637 17.756 1.00 94.62 232 LEU A C 1
ATOM 1932 O O . LEU A 1 232 ? -6.257 3.440 18.121 1.00 94.62 232 LEU A O 1
ATOM 1936 N N . ALA A 1 233 ? -7.101 2.115 16.536 1.00 95.12 233 ALA A N 1
ATOM 1937 C CA . ALA A 1 233 ? -6.277 2.646 15.457 1.00 95.12 233 ALA A CA 1
ATOM 1938 C C . ALA A 1 233 ? -7.113 2.694 14.175 1.00 95.12 233 ALA A C 1
ATOM 1940 O O . ALA A 1 233 ? -7.291 1.665 13.509 1.00 95.12 233 ALA A O 1
ATOM 1941 N N . PRO A 1 234 ? -7.693 3.854 13.830 1.00 95.44 234 PRO A N 1
ATOM 1942 C CA . PRO A 1 234 ? -8.570 3.939 12.680 1.00 95.44 234 PRO A CA 1
ATOM 1943 C C . PRO A 1 234 ? -7.779 4.185 11.387 1.00 95.44 234 PRO A C 1
ATOM 1945 O O . PRO A 1 234 ? -6.766 4.888 11.354 1.00 95.44 234 PRO A O 1
ATOM 1948 N N . ALA A 1 235 ? -8.284 3.632 10.292 1.00 95.19 235 ALA A N 1
ATOM 1949 C CA . ALA A 1 235 ? -7.924 3.987 8.932 1.00 95.19 235 ALA A CA 1
ATOM 1950 C C . ALA A 1 235 ? -8.980 4.947 8.381 1.00 95.19 235 ALA A C 1
ATOM 1952 O O . ALA A 1 235 ? -9.939 4.518 7.736 1.00 95.19 235 ALA A O 1
ATOM 1953 N N . LEU A 1 236 ? -8.783 6.247 8.629 1.00 95.00 236 LEU A N 1
ATOM 1954 C CA . LEU A 1 236 ? -9.637 7.330 8.122 1.00 95.00 236 LEU A CA 1
ATOM 1955 C C . LEU A 1 236 ? -9.039 7.957 6.857 1.00 95.00 236 LEU A C 1
ATOM 1957 O O . LEU A 1 236 ? -7.820 8.117 6.760 1.00 95.00 236 LEU A O 1
ATOM 1961 N N . GLN A 1 237 ? -9.887 8.256 5.879 1.00 93.88 237 GLN A N 1
ATOM 1962 C CA . GLN A 1 237 ? -9.523 8.867 4.599 1.00 93.88 237 GLN A CA 1
ATOM 1963 C C . GLN A 1 237 ? -10.320 10.154 4.379 1.00 93.88 237 GLN A C 1
ATOM 1965 O O . GLN A 1 237 ? -11.432 10.293 4.895 1.00 93.88 237 GLN A O 1
ATOM 1970 N N . GLY A 1 238 ? -9.759 11.068 3.586 1.00 93.62 238 GLY A N 1
ATOM 1971 C CA . GLY A 1 238 ? -10.485 12.242 3.107 1.00 93.62 238 GLY A CA 1
ATOM 1972 C C . GLY A 1 238 ? -11.613 11.867 2.147 1.00 93.62 238 GLY A C 1
ATOM 1973 O O . GLY A 1 238 ? -11.629 10.764 1.597 1.00 93.62 238 GLY A O 1
ATOM 1974 N N . LYS A 1 239 ? -12.560 12.786 1.929 1.00 92.56 239 LYS A N 1
ATOM 1975 C CA . LYS A 1 239 ? -13.787 12.499 1.166 1.00 92.56 239 LYS A CA 1
ATOM 1976 C C . LYS A 1 239 ? -13.511 11.954 -0.240 1.00 92.56 239 LYS A C 1
ATOM 1978 O O . LYS A 1 239 ? -14.059 10.914 -0.582 1.00 92.56 239 LYS A O 1
ATOM 1983 N N . SER A 1 240 ? -12.619 12.580 -1.011 1.00 92.81 240 SER A N 1
ATOM 1984 C CA . SER A 1 240 ? -12.279 12.106 -2.365 1.00 92.81 240 SER A CA 1
ATOM 1985 C C . SER A 1 240 ? -11.727 10.677 -2.364 1.00 92.81 240 SER A C 1
ATOM 1987 O O . SER A 1 240 ? -12.165 9.841 -3.146 1.00 92.81 240 SER A O 1
ATOM 1989 N N . GLN A 1 241 ? -10.829 10.352 -1.429 1.00 93.94 241 GLN A N 1
ATOM 1990 C CA . GLN A 1 241 ? -10.301 8.992 -1.279 1.00 93.94 241 GLN A CA 1
ATOM 1991 C C . GLN A 1 241 ? -11.403 7.978 -0.940 1.00 93.94 241 GLN A C 1
ATOM 1993 O O . GLN A 1 241 ? -11.386 6.868 -1.468 1.00 93.94 241 GLN A O 1
ATOM 1998 N N . VAL A 1 242 ? -12.359 8.346 -0.079 1.00 94.94 242 VAL A N 1
ATOM 1999 C CA . VAL A 1 242 ? -13.519 7.497 0.236 1.00 94.94 242 VAL A CA 1
ATOM 2000 C C . VAL A 1 242 ? -14.396 7.297 -0.998 1.00 94.94 242 VAL A C 1
ATOM 2002 O O . VAL A 1 242 ? -14.714 6.158 -1.334 1.00 94.94 242 VAL A O 1
ATOM 2005 N N . ASP A 1 243 ? -14.750 8.382 -1.688 1.00 94.44 243 ASP A N 1
ATOM 2006 C CA . ASP A 1 243 ? -15.645 8.364 -2.849 1.00 94.44 243 ASP A CA 1
ATOM 2007 C C . ASP A 1 243 ? -15.035 7.577 -4.020 1.00 94.44 243 ASP A C 1
ATOM 2009 O O . ASP A 1 243 ? -15.724 6.823 -4.704 1.00 94.44 243 ASP A O 1
ATOM 2013 N N . GLN A 1 244 ? -13.720 7.692 -4.213 1.00 95.19 244 GLN A N 1
ATOM 2014 C CA . GLN A 1 244 ? -12.968 6.942 -5.219 1.00 95.19 244 GLN A CA 1
ATOM 2015 C C . GLN A 1 244 ? -12.590 5.528 -4.763 1.00 95.19 244 GLN A C 1
ATOM 2017 O O . GLN A 1 244 ? -11.934 4.796 -5.499 1.00 95.19 244 GLN A O 1
ATOM 2022 N N . GLY A 1 245 ? -12.988 5.114 -3.560 1.00 95.12 245 GLY A N 1
ATOM 2023 C CA . GLY A 1 245 ? -12.754 3.764 -3.064 1.00 95.12 245 GLY A CA 1
ATOM 2024 C C . GLY A 1 245 ? -11.285 3.405 -2.862 1.00 95.12 245 GLY A C 1
ATOM 2025 O O . GLY A 1 245 ? -10.944 2.228 -2.955 1.00 95.12 245 GLY A O 1
ATOM 2026 N N . TYR A 1 246 ? -10.424 4.384 -2.588 1.00 95.00 246 TYR A N 1
ATOM 2027 C CA . TYR A 1 246 ? -9.020 4.143 -2.271 1.00 95.00 246 TYR A CA 1
ATOM 2028 C C . TYR A 1 246 ? -8.883 3.225 -1.046 1.00 95.00 246 TYR A C 1
ATOM 2030 O O . TYR A 1 246 ? -9.534 3.429 -0.016 1.00 95.00 246 TYR A O 1
ATOM 2038 N N . ILE A 1 247 ? -8.011 2.219 -1.149 1.00 94.44 247 ILE A N 1
ATOM 2039 C CA . ILE A 1 247 ? -7.749 1.242 -0.085 1.00 94.44 247 ILE A CA 1
ATOM 2040 C C . ILE A 1 247 ? -6.345 1.507 0.488 1.00 94.44 247 ILE A C 1
ATOM 2042 O O . ILE A 1 247 ? -5.356 1.115 -0.130 1.00 94.44 247 ILE A O 1
ATOM 2046 N N . PRO A 1 248 ? -6.213 2.165 1.657 1.00 92.44 248 PRO A N 1
ATOM 2047 C CA . PRO A 1 248 ? -4.916 2.565 2.206 1.00 92.44 248 PRO A CA 1
ATOM 2048 C C . PRO A 1 248 ? -4.159 1.400 2.855 1.00 92.44 248 PRO A C 1
ATOM 2050 O O . PRO A 1 248 ? -4.761 0.579 3.536 1.00 92.44 248 PRO A O 1
ATOM 2053 N N . CYS A 1 249 ? -2.821 1.410 2.816 1.00 91.25 249 CYS A N 1
ATOM 2054 C CA . CYS A 1 249 ? -1.979 0.434 3.536 1.00 91.25 249 CYS A CA 1
ATOM 2055 C C . CYS A 1 249 ? -2.315 0.337 5.036 1.00 91.25 249 CYS A C 1
ATOM 2057 O O . CYS A 1 249 ? -2.258 -0.731 5.644 1.00 91.25 249 CYS A O 1
ATOM 2059 N N . ARG A 1 250 ? -2.737 1.460 5.627 1.00 92.38 250 ARG A N 1
ATOM 2060 C CA . ARG A 1 250 ? -3.049 1.594 7.050 1.00 92.38 250 ARG A CA 1
ATOM 2061 C C . ARG A 1 250 ? -4.088 0.597 7.545 1.00 92.38 250 ARG A C 1
ATOM 2063 O O . ARG A 1 250 ? -3.961 0.138 8.674 1.00 92.38 250 ARG A O 1
ATOM 2070 N N . ILE A 1 251 ? -5.094 0.252 6.737 1.00 94.44 251 ILE A N 1
ATOM 2071 C CA . ILE A 1 251 ? -6.102 -0.710 7.195 1.00 94.44 251 ILE A CA 1
ATOM 2072 C C . ILE A 1 251 ? -5.479 -2.090 7.417 1.00 94.44 251 ILE A C 1
ATOM 2074 O O . ILE A 1 251 ? -5.699 -2.698 8.463 1.00 94.44 251 ILE A O 1
ATOM 2078 N N . PHE A 1 252 ? -4.637 -2.540 6.485 1.00 92.50 252 PHE A N 1
ATOM 2079 C CA . PHE A 1 252 ? -3.942 -3.819 6.581 1.00 92.50 252 PHE A CA 1
ATOM 2080 C C . PHE A 1 252 ? -2.972 -3.831 7.754 1.00 92.50 252 PHE A C 1
ATOM 2082 O O . PHE A 1 252 ? -2.998 -4.769 8.545 1.00 92.50 252 PHE A O 1
ATOM 2089 N N . LYS A 1 253 ? -2.178 -2.764 7.908 1.00 92.06 253 LYS A N 1
ATOM 2090 C CA . LYS A 1 253 ? -1.238 -2.617 9.025 1.00 92.06 253 LYS A CA 1
ATOM 2091 C C . LYS A 1 253 ? -1.961 -2.696 10.363 1.00 92.06 253 LYS A C 1
ATOM 2093 O O . LYS A 1 253 ? -1.667 -3.583 11.157 1.00 92.06 253 LYS A O 1
ATOM 2098 N N . ASN A 1 254 ? -2.984 -1.864 10.566 1.00 93.56 254 ASN A N 1
ATOM 2099 C CA . ASN A 1 254 ? -3.752 -1.841 11.809 1.00 93.56 254 ASN A CA 1
ATOM 2100 C C . ASN A 1 254 ? -4.328 -3.225 12.143 1.00 93.56 254 ASN A C 1
ATOM 2102 O O . ASN A 1 254 ? -4.132 -3.711 13.255 1.00 93.56 254 ASN A O 1
ATOM 2106 N N . ILE A 1 255 ? -4.982 -3.889 11.183 1.00 91.50 255 ILE A N 1
ATOM 2107 C CA . ILE A 1 255 ? -5.536 -5.237 11.389 1.00 91.50 255 ILE A CA 1
ATOM 2108 C C . ILE A 1 255 ? -4.426 -6.244 11.716 1.00 91.50 255 ILE A C 1
ATOM 2110 O O . ILE A 1 255 ? -4.552 -7.006 12.673 1.00 91.50 255 ILE A O 1
ATOM 2114 N N . SER A 1 256 ? -3.321 -6.226 10.968 1.00 90.44 256 SER A N 1
ATOM 2115 C CA . SER A 1 256 ? -2.184 -7.129 11.187 1.00 90.44 256 SER A CA 1
ATOM 2116 C C . SER A 1 256 ? -1.457 -6.889 12.516 1.00 90.44 256 SER A C 1
ATOM 2118 O O . SER A 1 256 ? -0.767 -7.773 13.007 1.00 90.44 256 SER A O 1
ATOM 2120 N N . TYR A 1 257 ? -1.654 -5.722 13.130 1.00 92.12 257 TYR A N 1
ATOM 2121 C CA . TYR A 1 257 ? -1.170 -5.375 14.469 1.00 92.12 257 TYR A CA 1
ATOM 2122 C C . TYR A 1 257 ? -2.227 -5.617 15.564 1.00 92.12 257 TYR A C 1
ATOM 2124 O O . TYR A 1 257 ? -2.095 -5.145 16.692 1.00 92.12 257 TYR A O 1
ATOM 2132 N N . GLY A 1 258 ? -3.305 -6.337 15.244 1.00 89.44 258 GLY A N 1
ATOM 2133 C CA . GLY A 1 258 ? -4.318 -6.770 16.206 1.00 89.44 258 GLY A CA 1
ATOM 2134 C C . GLY A 1 258 ? -5.457 -5.779 16.448 1.00 89.44 258 GLY A C 1
ATOM 2135 O O . GLY A 1 258 ? -6.224 -5.954 17.397 1.00 89.44 258 GLY A O 1
ATOM 2136 N N . GLN A 1 259 ? -5.600 -4.742 15.621 1.00 91.12 259 GLN A N 1
ATOM 2137 C CA . GLN A 1 259 ? -6.705 -3.783 15.728 1.00 91.12 259 GLN A CA 1
ATOM 2138 C C . GLN A 1 259 ? -7.960 -4.257 14.985 1.00 91.12 259 GLN A C 1
ATOM 2140 O O . GLN A 1 259 ? -7.924 -5.167 14.160 1.00 91.12 259 GLN A O 1
ATOM 2145 N N . LEU A 1 260 ? 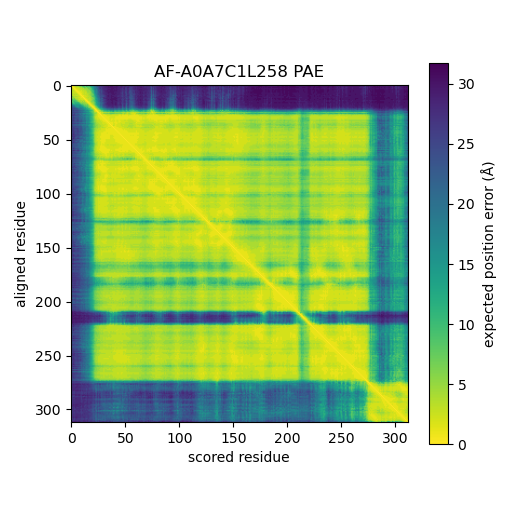-9.100 -3.626 15.282 1.00 85.69 260 LEU A N 1
ATOM 2146 C CA . LEU A 1 260 ? -10.405 -4.000 14.722 1.00 85.69 260 LEU A CA 1
ATOM 2147 C C . LEU A 1 260 ? -10.541 -3.708 13.216 1.00 85.69 260 LEU A C 1
ATOM 2149 O O . LEU A 1 260 ? -11.359 -4.333 12.551 1.00 85.69 260 LEU A O 1
ATOM 2153 N N . GLY A 1 261 ? -9.757 -2.766 12.685 1.00 89.75 261 GLY A N 1
ATOM 2154 C CA . GLY A 1 261 ? -9.904 -2.297 11.305 1.00 89.75 261 GLY A CA 1
ATOM 2155 C C . GLY A 1 261 ? -10.985 -1.223 11.136 1.00 89.75 261 GLY A C 1
ATOM 2156 O O . GLY A 1 261 ? -11.734 -1.238 10.165 1.00 89.75 261 GLY A O 1
ATOM 2157 N N . VAL A 1 262 ? -11.084 -0.283 12.083 1.00 92.00 262 VAL A N 1
ATOM 2158 C CA . VAL A 1 262 ? -12.023 0.851 11.997 1.00 92.00 262 VAL A CA 1
ATOM 2159 C C . VAL A 1 262 ? -11.710 1.694 10.759 1.00 92.00 262 VAL A C 1
ATOM 2161 O O . VAL A 1 262 ? -10.568 2.109 10.573 1.00 92.00 262 VAL A O 1
ATOM 2164 N N . THR A 1 263 ? -12.710 1.978 9.926 1.00 94.38 263 THR A N 1
ATOM 2165 C CA . THR A 1 263 ? -12.558 2.776 8.701 1.00 94.38 263 THR A CA 1
ATOM 2166 C C . THR A 1 263 ? -13.829 3.558 8.378 1.00 94.38 263 THR A C 1
ATOM 2168 O O . THR A 1 263 ? -14.918 3.160 8.784 1.00 94.38 263 THR A O 1
ATOM 2171 N N . ASN A 1 264 ? -13.695 4.656 7.630 1.00 94.75 264 ASN A N 1
ATOM 2172 C CA . ASN A 1 264 ? -14.813 5.394 7.035 1.00 94.75 264 ASN A CA 1
ATOM 2173 C C . ASN A 1 264 ? -15.040 5.056 5.547 1.00 94.75 264 ASN A C 1
ATOM 2175 O O . ASN A 1 264 ? -15.866 5.696 4.902 1.00 94.75 264 ASN A O 1
ATOM 2179 N N . SER A 1 265 ? -14.323 4.073 4.988 1.00 94.88 265 SER A N 1
ATOM 2180 C CA . SER A 1 265 ? -14.450 3.674 3.583 1.00 94.88 265 SER A CA 1
ATOM 2181 C C . SER A 1 265 ? -15.342 2.443 3.415 1.00 94.88 265 SER A C 1
ATOM 2183 O O . SER A 1 265 ? -15.020 1.341 3.870 1.00 94.88 265 SER A O 1
ATOM 2185 N N . LYS A 1 266 ? -16.454 2.607 2.683 1.00 93.75 266 LYS A N 1
ATOM 2186 C CA . LYS A 1 266 ? -17.333 1.494 2.280 1.00 93.75 266 LYS A CA 1
ATOM 2187 C C . LYS A 1 266 ? -16.573 0.458 1.451 1.00 93.75 266 LYS A C 1
ATOM 2189 O O . LYS A 1 266 ? -16.784 -0.738 1.615 1.00 93.75 266 LYS A O 1
ATOM 2194 N N . THR A 1 267 ? -15.666 0.905 0.592 1.00 95.50 267 THR A N 1
ATOM 2195 C CA . THR A 1 267 ? -14.875 0.026 -0.273 1.00 95.50 267 THR A CA 1
ATOM 2196 C C . THR A 1 267 ? -13.947 -0.873 0.535 1.00 95.50 267 THR A C 1
ATOM 2198 O O . THR A 1 267 ? -13.864 -2.069 0.269 1.00 95.50 267 THR A O 1
ATOM 2201 N N . VAL A 1 268 ? -13.330 -0.333 1.589 1.00 94.06 268 VAL A N 1
ATOM 2202 C CA . VAL A 1 268 ? -12.549 -1.124 2.548 1.00 94.06 268 VAL A CA 1
ATOM 2203 C C . VAL A 1 268 ? -13.445 -2.116 3.303 1.00 94.06 268 VAL A C 1
ATOM 2205 O O . VAL A 1 268 ? -13.083 -3.279 3.461 1.00 94.06 268 VAL A O 1
ATOM 2208 N N . TYR A 1 269 ? -14.646 -1.707 3.721 1.00 91.12 269 TYR A N 1
ATOM 2209 C CA . TYR A 1 269 ? -15.608 -2.619 4.351 1.00 91.12 269 TYR A CA 1
ATOM 2210 C C . TYR A 1 269 ? -16.012 -3.779 3.422 1.00 91.12 269 TYR A C 1
ATOM 2212 O O . TYR A 1 269 ? -16.116 -4.929 3.853 1.00 91.12 269 TYR A O 1
ATOM 2220 N N . GLU A 1 270 ? -16.182 -3.510 2.126 1.00 91.75 270 GLU A N 1
ATOM 2221 C CA . GLU A 1 270 ? -16.449 -4.534 1.115 1.00 91.75 270 GLU A CA 1
ATOM 2222 C C . GLU A 1 270 ? -15.249 -5.438 0.821 1.00 91.75 270 GLU A C 1
ATOM 2224 O O . GLU A 1 270 ? -15.458 -6.626 0.567 1.00 91.75 270 GLU A O 1
ATOM 2229 N N . LEU A 1 271 ? -14.020 -4.915 0.876 1.00 90.81 271 LEU A N 1
ATOM 2230 C CA . LEU A 1 271 ? -12.792 -5.708 0.761 1.00 90.81 271 LEU A CA 1
ATOM 2231 C C . LEU A 1 271 ? -12.762 -6.823 1.806 1.00 90.81 271 LEU A C 1
ATOM 2233 O O . LEU A 1 271 ? -12.546 -7.985 1.471 1.00 90.81 271 LEU A O 1
ATOM 2237 N N . PHE A 1 272 ? -13.088 -6.491 3.054 1.00 87.19 272 PHE A N 1
ATOM 2238 C CA . PHE A 1 272 ? -13.188 -7.468 4.140 1.00 87.19 272 PHE A CA 1
ATOM 2239 C C . PHE A 1 272 ? -14.541 -8.194 4.180 1.00 87.19 272 PHE A C 1
ATOM 2241 O O . PHE A 1 272 ? -14.914 -8.775 5.197 1.00 87.19 272 PHE A O 1
ATOM 2248 N N . LYS A 1 273 ? -15.290 -8.183 3.067 1.00 86.44 273 LYS A N 1
ATOM 2249 C CA . LYS A 1 273 ? -16.579 -8.873 2.891 1.00 86.44 273 LYS A CA 1
ATOM 2250 C C . LYS A 1 273 ? -17.609 -8.526 3.966 1.00 86.44 273 LYS A C 1
ATOM 2252 O O . LYS A 1 273 ? -18.466 -9.348 4.266 1.00 86.44 273 LYS A O 1
ATOM 2257 N N . ARG A 1 274 ? -17.540 -7.315 4.526 1.00 80.62 274 ARG A N 1
ATOM 2258 C CA . ARG A 1 274 ? -18.395 -6.842 5.622 1.00 80.62 274 ARG A CA 1
ATOM 2259 C C . ARG A 1 274 ? -18.208 -7.587 6.952 1.00 80.62 274 ARG A C 1
ATOM 2261 O O . ARG A 1 274 ? -19.053 -7.466 7.835 1.00 80.62 274 ARG A O 1
ATOM 2268 N N . LYS A 1 275 ? -17.120 -8.349 7.105 1.00 71.00 275 LYS A N 1
ATOM 2269 C CA . LYS A 1 275 ? -16.903 -9.252 8.241 1.00 71.00 275 LYS A CA 1
ATOM 2270 C C . LYS A 1 275 ? -15.961 -8.669 9.282 1.00 71.00 275 LYS A C 1
ATOM 2272 O O . LYS A 1 275 ? -14.947 -8.057 8.960 1.00 71.00 275 LYS A O 1
ATOM 2277 N N . VAL A 1 276 ? -16.266 -8.972 10.538 1.00 72.94 276 VAL A N 1
ATOM 2278 C CA . VAL A 1 276 ? -15.332 -8.865 11.664 1.00 72.94 276 VAL A CA 1
ATOM 2279 C C . VAL A 1 276 ? -14.724 -10.254 11.891 1.00 72.94 276 VAL A C 1
ATO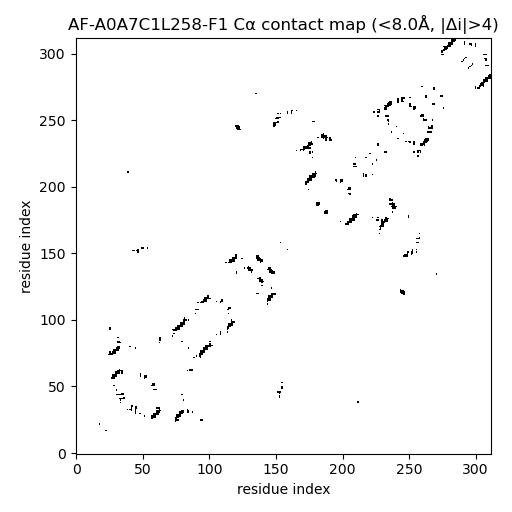M 2281 O O . VAL A 1 276 ? -15.396 -11.255 11.671 1.00 72.94 276 VAL A O 1
ATOM 2284 N N . SER A 1 277 ? -13.461 -10.374 12.299 1.00 68.75 277 SER A N 1
ATOM 2285 C CA . SER A 1 277 ? -12.846 -11.690 12.555 1.00 68.75 277 SER A CA 1
ATOM 2286 C C . SER A 1 277 ? -11.975 -11.688 13.808 1.00 68.75 277 SER A C 1
ATOM 2288 O O . SER A 1 277 ? -11.348 -10.673 14.127 1.00 68.75 277 SER A O 1
ATOM 2290 N N . ASN A 1 278 ? -11.916 -12.831 14.500 1.00 66.62 278 ASN A N 1
ATOM 2291 C CA . ASN A 1 278 ? -11.124 -13.042 15.715 1.00 66.62 278 ASN A CA 1
ATOM 2292 C C . ASN A 1 278 ? -11.464 -12.015 16.808 1.00 66.62 278 ASN A C 1
ATOM 2294 O O . ASN A 1 278 ? -10.592 -11.261 17.259 1.00 66.62 278 ASN A O 1
ATOM 2298 N N . LYS A 1 279 ? -12.750 -11.903 17.164 1.00 74.12 279 LYS A N 1
ATOM 2299 C CA . LYS A 1 279 ? -13.243 -10.932 18.156 1.00 74.12 279 LYS A CA 1
ATOM 2300 C C . LYS A 1 279 ? -14.305 -11.532 19.066 1.00 74.12 279 LYS A C 1
ATOM 2302 O O . LYS A 1 279 ? -15.192 -12.246 18.617 1.00 74.12 279 LYS A O 1
ATOM 2307 N N . HIS A 1 280 ? -14.256 -11.158 20.337 1.00 80.94 280 HIS A N 1
ATOM 2308 C CA . HIS A 1 280 ? -15.395 -11.282 21.234 1.00 80.94 280 HIS A CA 1
ATOM 2309 C C . HIS A 1 280 ? -16.082 -9.918 21.305 1.00 80.94 280 HIS A C 1
ATOM 2311 O O . HIS A 1 280 ? -15.501 -8.956 21.803 1.00 80.94 280 HIS A O 1
ATOM 2317 N N . ILE A 1 281 ? -17.272 -9.809 20.723 1.00 84.75 281 ILE A N 1
ATOM 2318 C CA . ILE A 1 281 ? -18.078 -8.590 20.733 1.00 84.75 281 ILE A CA 1
ATOM 2319 C C . ILE A 1 281 ? -18.936 -8.626 21.992 1.00 84.75 281 ILE A C 1
ATOM 2321 O O . ILE A 1 281 ? -19.679 -9.580 22.194 1.00 84.75 281 ILE A O 1
ATOM 2325 N N . VAL A 1 282 ? -18.847 -7.587 22.815 1.00 86.62 282 VAL A N 1
ATOM 2326 C CA . VAL A 1 282 ? -19.681 -7.426 24.010 1.00 86.62 282 VAL A CA 1
ATOM 2327 C C . VAL A 1 282 ? -20.642 -6.272 23.754 1.00 86.62 282 VAL A C 1
ATOM 2329 O O . VAL A 1 282 ? -20.200 -5.161 23.466 1.00 86.62 282 VAL A O 1
ATOM 2332 N N . ILE A 1 283 ? -21.948 -6.524 23.831 1.00 86.12 283 ILE A N 1
ATOM 2333 C CA . ILE A 1 283 ? -22.952 -5.454 23.847 1.00 86.12 283 ILE A CA 1
ATOM 2334 C C . ILE A 1 283 ? -23.188 -5.060 25.302 1.00 86.12 283 ILE A C 1
ATOM 2336 O O . ILE A 1 283 ? -23.654 -5.888 26.080 1.00 86.12 283 ILE A O 1
ATOM 2340 N N . GLY A 1 284 ? -22.848 -3.819 25.650 1.00 77.38 284 GLY A N 1
ATOM 2341 C CA . GLY A 1 284 ? -23.008 -3.261 27.000 1.00 77.38 284 GLY A CA 1
ATOM 2342 C C . GLY A 1 284 ? -24.067 -2.167 27.101 1.00 77.38 284 GLY A C 1
ATOM 2343 O O . GLY A 1 284 ? -23.967 -1.286 27.940 1.00 77.38 284 GLY A O 1
ATOM 2344 N N . CYS A 1 285 ? -25.036 -2.155 26.188 1.00 78.44 285 CYS A N 1
ATOM 2345 C CA . CYS A 1 285 ? -26.169 -1.238 26.230 1.00 78.44 285 CYS A CA 1
ATOM 2346 C C . CYS A 1 285 ? -27.479 -2.018 26.162 1.00 78.44 285 CYS A C 1
ATOM 2348 O O . CYS A 1 285 ? -27.519 -3.124 25.623 1.00 78.44 285 CYS A O 1
ATOM 2350 N N . THR A 1 286 ? -28.559 -1.428 26.668 1.00 90.00 286 THR A N 1
ATOM 2351 C CA . THR A 1 286 ? -29.890 -2.037 26.628 1.00 90.00 286 THR A CA 1
ATOM 2352 C C . THR A 1 286 ? -30.317 -2.339 25.191 1.00 90.00 286 THR A C 1
ATOM 2354 O O . THR A 1 286 ? -30.313 -1.470 24.321 1.00 90.00 286 THR A O 1
ATOM 2357 N N . ILE A 1 287 ? -30.731 -3.582 24.955 1.00 90.56 287 ILE A N 1
ATOM 2358 C CA . ILE A 1 287 ? -31.221 -4.086 23.668 1.00 90.56 287 ILE A CA 1
ATOM 2359 C C . ILE A 1 287 ? -32.532 -4.846 23.869 1.00 90.56 287 ILE A C 1
ATOM 2361 O O . ILE A 1 287 ? -32.819 -5.338 24.960 1.00 90.56 287 ILE A O 1
ATOM 2365 N N . PHE A 1 288 ? -33.320 -4.989 22.801 1.00 89.44 288 PHE A N 1
ATOM 2366 C CA . PHE A 1 288 ? -34.560 -5.763 22.855 1.00 89.44 288 PHE A CA 1
ATOM 2367 C C . PHE A 1 288 ? -34.309 -7.228 23.263 1.00 89.44 288 PHE A C 1
ATOM 2369 O O . PHE A 1 288 ? -33.342 -7.843 22.788 1.00 89.44 288 PHE A O 1
ATOM 2376 N N . PRO A 1 289 ? -35.193 -7.830 24.086 1.00 91.25 289 PRO A N 1
ATOM 2377 C CA . PRO A 1 289 ? -35.130 -9.249 24.407 1.00 91.25 289 PRO A CA 1
ATOM 2378 C C . PRO A 1 289 ? -35.018 -10.107 23.144 1.00 91.25 289 PRO A C 1
ATOM 2380 O O . PRO A 1 289 ? -35.772 -9.961 22.188 1.00 91.25 289 PRO A O 1
ATOM 2383 N N . GLY A 1 290 ? -34.037 -11.009 23.124 1.00 86.62 290 GLY A N 1
ATOM 2384 C CA . GLY A 1 290 ? -33.791 -11.883 21.978 1.00 86.62 290 GLY A CA 1
ATOM 2385 C C . GLY A 1 290 ? -32.954 -11.277 20.847 1.00 86.62 290 GLY A C 1
ATOM 2386 O O . GLY A 1 290 ? -32.594 -12.039 19.948 1.00 86.62 290 GLY A O 1
ATOM 2387 N N . TYR A 1 291 ? -32.561 -9.996 20.897 1.00 91.44 291 TYR A N 1
ATOM 2388 C CA . TYR A 1 291 ? -31.706 -9.369 19.876 1.00 91.44 291 TYR A CA 1
ATOM 2389 C C . TYR A 1 291 ? -30.404 -10.148 19.653 1.00 91.44 291 TYR A C 1
ATOM 2391 O O . TYR A 1 291 ? -30.091 -10.505 18.521 1.00 91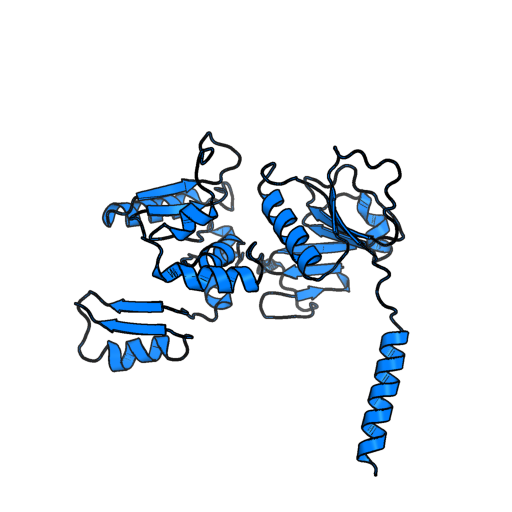.44 291 TYR A O 1
ATOM 2399 N N . ILE A 1 292 ? -29.681 -10.507 20.725 1.00 91.88 292 ILE A N 1
ATOM 2400 C CA . ILE A 1 292 ? -28.434 -11.292 20.629 1.00 91.88 292 ILE A CA 1
ATOM 2401 C C . ILE A 1 292 ? -28.658 -12.600 19.878 1.00 91.88 292 ILE A C 1
ATOM 2403 O O . ILE A 1 292 ? -27.870 -12.964 19.013 1.00 91.88 292 ILE A O 1
ATOM 2407 N N . ARG A 1 293 ? -29.734 -13.317 20.205 1.00 89.81 293 ARG A N 1
ATOM 2408 C CA . ARG A 1 293 ? -30.015 -14.644 19.654 1.00 89.81 293 ARG A CA 1
ATOM 2409 C C . ARG A 1 293 ? -30.492 -14.584 18.203 1.00 89.81 293 ARG A C 1
ATOM 2411 O O . ARG A 1 293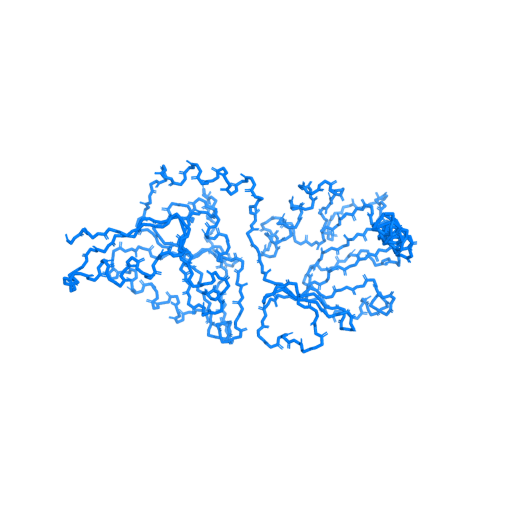 ? -30.059 -15.410 17.411 1.00 89.81 293 ARG A O 1
ATOM 2418 N N . SER A 1 294 ? -31.376 -13.643 17.876 1.00 88.44 294 SER A N 1
ATOM 2419 C CA . SER A 1 294 ? -32.082 -13.587 16.587 1.00 88.44 294 SER A CA 1
ATOM 2420 C C . SER A 1 294 ? -31.386 -12.720 15.540 1.00 88.44 294 SER A C 1
ATOM 2422 O O . SER A 1 294 ? -31.367 -13.076 14.366 1.00 88.44 294 SER A O 1
ATOM 2424 N N . ILE A 1 295 ? -30.784 -11.607 15.957 1.00 88.62 295 ILE A N 1
ATOM 2425 C CA . ILE A 1 295 ? -30.165 -10.628 15.062 1.00 88.62 295 ILE A CA 1
ATOM 2426 C C . ILE A 1 295 ? -28.652 -10.685 15.234 1.00 88.62 295 ILE A C 1
ATOM 2428 O O . ILE A 1 295 ? -27.941 -11.018 14.292 1.00 88.62 295 ILE A O 1
ATOM 2432 N N . GLY A 1 296 ? -28.154 -10.454 16.449 1.00 85.81 296 GLY A N 1
ATOM 2433 C CA . GLY A 1 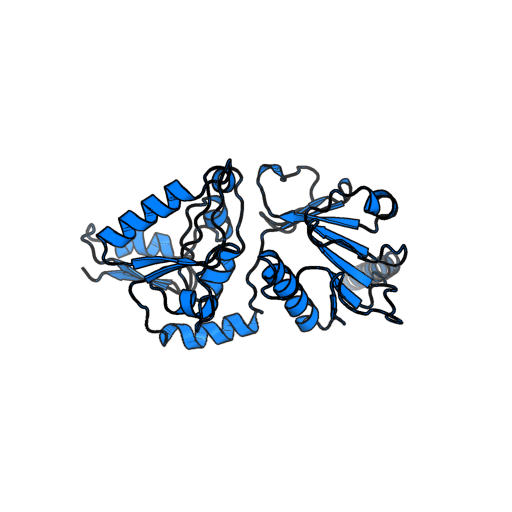296 ? -26.727 -10.337 16.737 1.00 85.81 296 GLY A CA 1
ATOM 2434 C C . GLY A 1 296 ? -25.908 -11.548 16.280 1.00 85.81 296 GLY A C 1
ATOM 2435 O O . GLY A 1 296 ? -24.998 -11.402 15.468 1.00 85.81 296 GLY A O 1
ATOM 2436 N N . LYS A 1 297 ? -26.262 -12.758 16.732 1.00 88.31 297 LYS A N 1
ATOM 2437 C CA . LYS A 1 297 ? -25.597 -14.006 16.318 1.00 88.31 297 LYS A CA 1
ATOM 2438 C C . LYS A 1 297 ? -25.708 -14.249 14.815 1.00 88.31 297 LYS A C 1
ATOM 2440 O O . LYS A 1 297 ? -24.760 -14.749 14.226 1.00 88.31 297 LYS A O 1
ATOM 2445 N N . ASN A 1 298 ? -26.824 -13.872 14.192 1.00 86.06 298 ASN A N 1
ATOM 2446 C CA . ASN A 1 298 ? -27.004 -14.003 12.747 1.00 86.06 298 ASN A CA 1
ATOM 2447 C C . ASN A 1 298 ? -26.103 -13.049 11.954 1.00 86.06 298 ASN A C 1
ATOM 2449 O O . ASN A 1 298 ? -25.576 -13.452 10.922 1.00 86.06 298 ASN A O 1
ATOM 2453 N N . LEU A 1 299 ? -25.896 -11.821 12.439 1.00 80.12 299 LEU A N 1
ATOM 2454 C CA . LEU A 1 299 ? -25.007 -10.835 11.815 1.00 80.12 299 LEU A CA 1
ATOM 2455 C C . LEU A 1 299 ? -23.536 -11.259 11.851 1.00 80.12 299 LEU A C 1
ATOM 2457 O O . LEU A 1 299 ? -22.769 -10.852 10.985 1.00 80.12 299 LEU A O 1
ATOM 2461 N N . ILE A 1 300 ? -23.144 -12.069 12.839 1.00 85.75 300 ILE A N 1
ATOM 2462 C CA . ILE A 1 300 ? -21.764 -12.545 12.994 1.00 85.75 300 ILE A CA 1
ATOM 2463 C C . ILE A 1 300 ? -21.586 -14.033 12.670 1.00 85.75 300 ILE A C 1
ATOM 2465 O O . ILE A 1 300 ? -20.509 -14.577 12.896 1.00 85.75 300 ILE A O 1
ATOM 2469 N N . LYS A 1 301 ? -22.615 -14.723 12.161 1.00 86.62 301 LYS A N 1
ATOM 2470 C CA . LYS A 1 301 ? -22.601 -16.193 12.021 1.00 86.62 301 LYS A CA 1
ATOM 2471 C C . LYS A 1 301 ? -21.509 -16.716 11.091 1.00 86.62 301 LYS A C 1
ATOM 2473 O O . LYS A 1 301 ? -21.062 -17.846 11.226 1.00 86.62 301 LYS A O 1
ATOM 2478 N N . ASP A 1 302 ? -21.107 -15.901 10.127 1.00 84.19 302 ASP A N 1
ATOM 2479 C CA . ASP A 1 302 ? -20.120 -16.221 9.103 1.00 84.19 302 ASP A CA 1
ATOM 2480 C C . ASP A 1 302 ? -18.797 -15.461 9.312 1.00 84.19 302 ASP A C 1
ATOM 2482 O O . ASP A 1 302 ? -17.926 -15.456 8.433 1.00 84.19 302 ASP A O 1
ATOM 2486 N N . CYS A 1 303 ? -18.655 -14.812 10.470 1.00 78.88 303 CYS A N 1
ATOM 2487 C CA . CYS A 1 303 ? -17.445 -14.150 10.924 1.00 78.88 303 CYS A CA 1
ATOM 2488 C C . CYS A 1 303 ? -16.500 -15.177 11.572 1.00 78.88 303 CYS A C 1
ATOM 2490 O O . CYS A 1 303 ? -16.866 -15.891 12.503 1.00 78.88 303 CYS A O 1
ATOM 2492 N N . ILE A 1 304 ? -15.264 -15.258 11.073 1.00 76.94 304 ILE A N 1
ATOM 2493 C CA . ILE A 1 304 ? -14.286 -16.271 11.497 1.00 76.94 304 ILE A CA 1
ATOM 2494 C C . ILE A 1 304 ? -13.847 -15.998 12.937 1.00 76.94 304 ILE A C 1
ATOM 2496 O O . ILE A 1 304 ? -13.335 -14.914 13.216 1.00 76.94 304 ILE A O 1
ATOM 2500 N N . ASN A 1 305 ? -13.993 -16.994 13.821 1.00 75.69 305 ASN A N 1
ATOM 2501 C CA . ASN A 1 305 ? -13.585 -16.925 15.231 1.00 75.69 305 ASN A CA 1
ATOM 2502 C C . ASN A 1 305 ? -14.145 -15.679 15.951 1.00 75.69 305 ASN A C 1
ATOM 2504 O O . ASN A 1 305 ? -13.449 -14.994 16.704 1.00 75.69 305 ASN A O 1
ATOM 2508 N N . THR A 1 306 ? -15.401 -15.339 15.656 1.00 83.81 306 THR A N 1
ATOM 2509 C CA . THR A 1 306 ? -16.090 -14.202 16.264 1.00 83.81 306 THR A CA 1
ATOM 2510 C C . THR A 1 306 ? -17.218 -14.700 17.154 1.00 83.81 306 THR A C 1
ATOM 2512 O O . THR A 1 306 ? -18.004 -15.558 16.764 1.00 83.81 306 THR A O 1
ATOM 2515 N N . SER A 1 307 ? -17.302 -14.158 18.362 1.00 88.69 307 SER A N 1
ATOM 2516 C CA . SER A 1 307 ? -18.358 -14.454 19.329 1.00 88.69 307 SER A CA 1
ATOM 2517 C C . SER A 1 307 ? -19.048 -13.166 19.764 1.00 88.69 307 SER A C 1
ATOM 2519 O O . SER A 1 307 ? -18.492 -12.078 19.628 1.00 88.69 307 SER A O 1
ATOM 2521 N N . LEU A 1 308 ? -20.280 -13.292 20.250 1.00 89.81 308 LEU A N 1
ATOM 2522 C CA . LEU A 1 308 ? -21.099 -12.180 20.719 1.00 89.81 308 LEU A CA 1
ATOM 2523 C C . LEU A 1 308 ? -21.637 -12.515 22.105 1.00 89.81 308 LEU A C 1
ATOM 2525 O O . LEU A 1 308 ? -22.302 -13.541 22.274 1.00 89.81 308 LEU A O 1
ATOM 2529 N N . SER A 1 309 ? -21.370 -11.645 23.068 1.00 89.81 309 SER A N 1
ATOM 2530 C CA . SER A 1 309 ? -21.939 -11.669 24.408 1.00 89.81 309 SER A CA 1
ATOM 2531 C C . SER A 1 309 ? -22.683 -10.369 24.697 1.00 89.81 309 SER A C 1
ATOM 2533 O O . SER A 1 309 ? -22.573 -9.369 23.984 1.00 89.81 309 SER A O 1
ATOM 2535 N N . TYR A 1 310 ? -23.495 -10.421 25.739 1.00 89.62 310 TYR A N 1
ATOM 2536 C CA . TYR A 1 310 ? -24.244 -9.296 26.262 1.00 89.62 310 TYR A CA 1
ATOM 2537 C C . TYR A 1 310 ? -23.862 -9.149 27.725 1.00 89.62 310 TYR A C 1
ATOM 2539 O O . TYR A 1 310 ? -23.984 -10.116 28.476 1.00 89.62 310 TYR A O 1
ATOM 2547 N N . ASN A 1 311 ? -23.349 -7.979 28.081 1.00 85.12 311 ASN A N 1
ATOM 2548 C CA . ASN A 1 311 ? -22.950 -7.633 29.437 1.00 85.12 311 ASN A CA 1
ATOM 2549 C C . ASN A 1 311 ? -23.455 -6.211 29.725 1.00 85.12 311 ASN A C 1
ATOM 2551 O O . ASN A 1 311 ? -22.676 -5.272 29.547 1.00 85.12 311 ASN A O 1
ATOM 2555 N N . PRO A 1 312 ? -24.766 -6.066 29.994 1.00 69.44 312 PRO A N 1
ATOM 2556 C CA . PRO A 1 312 ? -25.424 -4.773 30.168 1.00 69.44 312 PRO A CA 1
ATOM 2557 C C . PRO A 1 312 ? -24.893 -3.949 31.335 1.00 69.44 312 PRO A C 1
ATOM 2559 O O . PRO A 1 312 ? -24.351 -4.547 32.293 1.00 69.44 312 PRO A O 1
#

Foldseek 3Di:
DVVVVVVVVVVVVVVVVCVVDDDQLAQAEEEEFDDPPRDPCNLVSLLVQVVCVVVVGHYDYYFPPDDCVPPDCARHEYEYEQVGCPPPDDDQRAAYEYEPNPDCVCVVVVVSLRYAYEAEFWQVPDDPQWDDPDPGWTDHSVNSYTYHHAAASDDPVVLVVLVVCLVVAAADLEEEAADDQDDDQWGDVVVLVVVCVVSVVVVRHYDYYNYPDDPPPVVPDDPLSCLSRHPHYEDEIGPNCQVRLHHHNSQNHSVSSPHQSHYPHPSNCVVVVVATEQEEAEAEDDDDPCCCPPPVCVSHVVHYNYHYYYDD

Secondary structure (DSSP, 8-state):
-HHHHHHHHHHHHHHHHHHHS------EEEEES--TTSSTTHHHHHHHHHHHHHTT-EEEEE-TTS--TT---TTEEEEEETTS-TT----TT-EEEEES---GGGHHHHHHT-EEEEEE--GGG--TTPEESSSS-EEETTTTEEEE----SS-HHHHHHHHHHGGG---EEEEEEES----GGG--HHHHHHHHHHHHHTT-EEEEE--TTSS----SS-HHHHHHHEEE--B---HHHHHTT---HHHHHHHHTT----BS-HHHHHHTTT---SEEEEE-S---TTHIIIIIHHHTTTSTTEEEEE--

Radius of gyration: 23.42 Å; Cα contacts (8 Å, |Δi|>4): 514; chains: 1; bounding box: 66×66×56 Å

Nearest PDB structures (foldseek):
  6ttb-assembly1_B  TM=2.399E-01  e=6.426E-01  Staphylococcus aureus
  6pk4-assembly1_A  TM=1.870E-01  e=7.210E-01  Homo sapiens
  5wid-assembly2_B  TM=2.821E-01  e=6.063E+00  Methanosarcina acetivorans C2A
  5gq1-assembly1_B  TM=3.199E-01  e=8.564E+00  Enterovirus A71

Solvent-accessible surface area (backbone atoms only — not comparable to full-atom values): 17623 Å² total; per-residue (Å²): 119,76,72,62,54,55,55,50,52,51,50,52,50,49,52,53,50,53,63,72,54,58,77,77,75,58,73,34,39,35,35,39,24,53,54,78,87,73,42,83,64,6,59,54,48,48,31,51,51,54,49,42,44,72,74,69,45,53,63,48,80,44,46,70,83,60,88,60,87,88,63,80,66,72,23,21,36,36,37,36,39,46,94,38,52,60,80,62,86,86,56,91,64,33,37,36,41,32,28,75,55,84,61,73,87,47,52,65,43,42,75,74,66,32,40,31,38,42,43,66,32,38,59,87,68,68,51,94,84,39,52,66,81,50,99,61,28,35,35,25,80,93,75,32,32,39,32,30,55,60,56,46,71,67,53,74,69,54,38,58,52,44,58,75,47,50,89,74,52,71,64,39,65,30,29,35,36,73,43,72,82,43,62,76,77,39,34,27,60,71,61,52,52,54,50,36,50,58,29,51,80,67,72,24,51,63,45,79,40,64,46,96,83,56,93,66,66,68,84,85,58,55,74,64,56,52,41,45,31,22,65,38,34,54,36,75,65,11,62,48,39,38,77,34,36,46,46,62,35,53,40,42,36,33,35,58,47,70,36,94,48,48,59,75,33,66,49,51,41,53,72,52,70,74,56,62,62,69,40,80,45,69,44,61,60,96,70,64,91,59,38,60,74,68,47,51,47,60,76,39,65,87,22,56,73,40,49,80,48,76,56,106

pLDDT: mean 85.96, std 15.58, range [32.5, 98.56]

Mean predicted aligned error: 9.8 Å

Sequence (312 aa):
MKFKLFFISIWLFLYSFVSAYGELPINKIIIWGYKLHSHTHSYIHEGYYRAFKHLGYETYWFDENDKLDGFDFSQSLFLTEGNCDRGIPLREDCFYVLHNCFSKKYDRLYRMGHCVTLQVYWHCLKDSEATHIDKFSFYNLKRKTICMPWATDLLPHEIDEAKKNWPKLQKQPYAYFVGSRHGGVNDTAGVLDSFRRACSENGIKFIVTGLYSTATKVANKSHKQLIETSMLAPALQGKSQVDQGYIPCRIFKNISYGQLGVTNSKTVYELFKRKVSNKHIVIGCTIFPGYIRSIGKNLIKDCINTSLSYNP